Protein AF-A0A4R4BQY9-F1 (afdb_monomer)

Mean predicted aligned error: 16.31 Å

Nearest PDB structures (foldseek):
  6hc2-assembly4_S  TM=7.975E-01  e=1.228E-01  Homo sapiens
  4wnd-assembly1_A  TM=7.936E-01  e=2.248E-01  Homo sapiens
  6hc2-assembly1_C  TM=7.612E-01  e=2.014E-01  Homo sapiens
  5a7d-assembly4_D  TM=7.999E-01  e=2.509E-01  Drosophila melanogaster
  4a1s-assembly1_B  TM=7.823E-01  e=3.126E-01  Drosophila melanogaster

Solvent-accessible surface area (backbone atoms only — not comparable to full-atom values): 10685 Å² total; per-residue (Å²): 141,84,84,86,80,83,83,82,88,86,82,70,78,77,69,64,74,73,66,67,72,65,70,73,70,62,71,74,66,59,72,69,57,58,64,62,56,55,56,52,52,55,51,51,56,49,54,54,51,50,52,53,51,52,52,51,54,53,52,54,57,58,59,66,66,70,71,77,77,75,75,77,81,82,80,79,71,84,87,68,50,71,66,58,34,51,51,55,20,50,58,26,46,76,70,67,35,56,69,63,18,40,50,32,32,49,48,44,47,71,76,36,70,84,41,65,58,56,41,48,51,28,49,50,50,45,21,51,50,29,44,76,71,66,39,50,68,66,14,43,51,42,37,50,58,56,47,55,54,48,74,41,96,64,18,84,80,43,66,62,67,56,48,59,52,36,53,57,52,44,52,53,52,53,59,61,73,76,109

pLDDT: mean 77.49, std 22.21, range [29.56, 98.25]

Radius of gyration: 42.14 Å; Cα contacts (8 Å, |Δi|>4): 95; chains: 1; bounding box: 90×92×76 Å

Secondary structure (DSSP, 8-state):
----------SSSSSSSSTTTGGGTSTTTSTTHHHHHHHHHHHHHHHHHHHHHHHHHHHHHHHHGGGG--PPPPP--TT--HHHHHHHHHHHHHTT-HHHHHHHHHHHHHH-TT-HHHHHHHHHHHHHHHHHTT-HHHHHHHHHHHHHHHSSTTGGGS-HHHHHHHHHHHHHHHHHH--

Foldseek 3Di:
DDDDDDDDDDPPPPPPPPPPPVVPPPPVPPVVVPVVVVVVVVVVVVVVVVVVVVVVVVVVVVVVVPPPPPDDQDDDDPPDDLVRLQVVLVVCVVVVNLVNSLVSLVCLCVVPVPDQQSVLVSLLSNLVSCVVVVVLVVSLVSLVVSLVCLVDPCNVVYDCVSNVVSVVSNVVSVVVVVD

Structure (mmCIF, N/CA/C/O backbone):
data_AF-A0A4R4BQY9-F1
#
_entry.id   AF-A0A4R4BQY9-F1
#
loop_
_atom_site.group_PDB
_atom_site.id
_atom_site.type_symbol
_atom_site.label_atom_id
_atom_site.label_alt_id
_atom_site.label_comp_id
_atom_site.label_asym_id
_atom_site.label_entity_id
_atom_site.label_seq_id
_atom_site.pdbx_PDB_ins_code
_atom_site.Cartn_x
_atom_site.Cartn_y
_atom_site.Cartn_z
_atom_site.occupancy
_atom_site.B_iso_or_equiv
_atom_site.auth_seq_id
_atom_site.auth_comp_id
_atom_site.auth_asym_id
_atom_site.auth_atom_id
_atom_site.pdbx_PDB_model_num
ATOM 1 N N . MET A 1 1 ? -73.601 47.239 39.598 1.00 37.50 1 MET A N 1
ATOM 2 C CA . MET A 1 1 ? -73.402 47.737 40.973 1.00 37.50 1 MET A CA 1
ATOM 3 C C . MET A 1 1 ? -72.311 48.786 40.957 1.00 37.50 1 MET A C 1
ATOM 5 O O . MET A 1 1 ? -71.178 48.486 40.613 1.00 37.50 1 MET A O 1
ATOM 9 N N . ALA A 1 2 ? -72.706 50.013 41.256 1.00 30.78 2 ALA A N 1
ATOM 10 C CA . ALA A 1 2 ? -71.879 51.197 41.417 1.00 30.78 2 ALA A CA 1
ATOM 11 C C . ALA A 1 2 ? -72.008 51.557 42.911 1.00 30.78 2 ALA A C 1
ATOM 13 O O . ALA A 1 2 ? -73.067 51.330 43.488 1.00 30.78 2 ALA A O 1
ATOM 14 N N . VAL A 1 3 ? -70.962 51.905 43.649 1.00 31.27 3 VAL A N 1
ATOM 15 C CA . VAL A 1 3 ? -70.448 53.266 43.849 1.00 31.27 3 VAL A CA 1
ATOM 16 C C . VAL A 1 3 ? -69.874 53.225 45.272 1.00 31.27 3 VAL A C 1
ATOM 18 O O . VAL A 1 3 ? -70.568 52.755 46.168 1.00 31.27 3 VAL A O 1
ATOM 21 N N . CYS A 1 4 ? -68.686 53.779 45.510 1.00 29.56 4 CYS A N 1
ATOM 22 C CA . CYS A 1 4 ? -68.358 54.330 46.826 1.00 29.56 4 CYS A CA 1
ATOM 23 C C . CYS A 1 4 ? -67.900 55.776 46.634 1.00 29.56 4 CYS A C 1
ATOM 25 O O . CYS A 1 4 ? -66.768 56.066 46.255 1.00 29.56 4 CYS A O 1
ATOM 27 N N . ILE A 1 5 ? -68.875 56.655 46.846 1.00 36.25 5 ILE A N 1
ATOM 28 C CA . ILE A 1 5 ? -68.784 58.087 47.121 1.00 36.25 5 ILE A CA 1
ATOM 29 C C . ILE A 1 5 ? -67.842 58.303 48.321 1.00 36.25 5 ILE A C 1
ATOM 31 O O . ILE A 1 5 ? -67.951 57.600 49.325 1.00 36.25 5 ILE A O 1
ATOM 35 N N . GLY A 1 6 ? -66.920 59.272 48.222 1.00 34.31 6 GLY A N 1
ATOM 36 C CA . GLY A 1 6 ? -66.178 59.795 49.384 1.00 34.31 6 GLY A CA 1
ATOM 37 C C . GLY A 1 6 ? -67.132 60.406 50.420 1.00 34.31 6 GLY A C 1
ATOM 38 O O . GLY A 1 6 ? -68.306 60.588 50.109 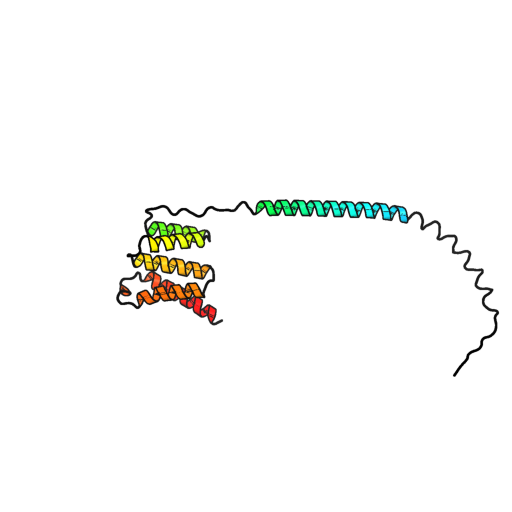1.00 34.31 6 GLY A O 1
ATOM 39 N N . PRO A 1 7 ? -66.687 60.824 51.622 1.00 45.19 7 PRO A N 1
ATOM 40 C CA . PRO A 1 7 ? -66.057 62.149 51.682 1.00 45.19 7 PRO A CA 1
ATOM 41 C C . PRO A 1 7 ? -65.142 62.396 52.917 1.00 45.19 7 PRO A C 1
ATOM 43 O O . PRO A 1 7 ? -65.120 61.625 53.867 1.00 45.19 7 PRO A O 1
ATOM 46 N N . ARG A 1 8 ? -64.498 63.578 52.932 1.00 40.41 8 ARG A N 1
ATOM 47 C CA . ARG A 1 8 ? -63.898 64.286 54.097 1.00 40.41 8 ARG A CA 1
ATOM 48 C C . ARG A 1 8 ? -62.578 63.662 54.590 1.00 40.41 8 ARG A C 1
ATOM 50 O O . ARG A 1 8 ? -62.560 62.664 55.286 1.00 40.41 8 ARG A O 1
ATOM 57 N N . GLY A 1 9 ? -61.402 64.162 54.206 1.00 47.38 9 GLY A N 1
ATOM 58 C CA . GLY A 1 9 ? -60.956 65.538 54.419 1.00 47.38 9 GLY A CA 1
ATOM 59 C C . GLY A 1 9 ? -60.647 65.732 55.902 1.00 47.38 9 GLY A C 1
ATOM 60 O O . GLY A 1 9 ? -61.600 65.887 56.650 1.00 47.38 9 GLY A O 1
ATOM 61 N N . TRP A 1 10 ? -59.352 65.698 56.273 1.00 40.44 10 TRP A N 1
ATOM 62 C CA . TRP A 1 10 ? -58.707 66.340 57.452 1.00 40.44 10 TRP A CA 1
ATOM 63 C C . TRP A 1 10 ? -57.431 65.646 57.985 1.00 40.44 10 TRP A C 1
ATOM 65 O O . TRP A 1 10 ? -56.889 66.089 58.989 1.00 40.44 10 TRP A O 1
ATOM 75 N N . PHE A 1 11 ? -56.868 64.629 57.315 1.00 34.69 11 PHE A N 1
ATOM 76 C CA . PHE A 1 11 ? -55.659 63.943 57.828 1.00 34.69 11 PHE A CA 1
ATOM 77 C C . PHE A 1 11 ? -54.383 64.062 56.973 1.00 34.69 11 PHE A C 1
ATOM 79 O O . PHE A 1 11 ? -53.407 63.365 57.226 1.00 34.69 11 PHE A O 1
ATOM 86 N N . CYS A 1 12 ? -54.336 64.965 55.984 1.00 38.94 12 CYS A N 1
ATOM 87 C CA . CYS A 1 12 ? -53.129 65.149 55.155 1.00 38.94 12 CYS A CA 1
ATOM 88 C C . CYS A 1 12 ? -52.245 66.343 55.540 1.00 38.94 12 CYS A C 1
ATOM 90 O O . CYS A 1 12 ? -51.116 66.423 55.060 1.00 38.94 12 CYS A O 1
ATOM 92 N N . TYR A 1 13 ? -52.694 67.263 56.401 1.00 40.88 13 TYR A N 1
ATOM 93 C CA . TYR A 1 13 ? -51.942 68.508 56.618 1.00 40.88 13 TYR A CA 1
ATOM 94 C C . TYR A 1 13 ? -50.810 68.401 57.654 1.00 40.88 13 TYR A C 1
ATOM 96 O O . TYR A 1 13 ? -49.914 69.240 57.672 1.00 40.88 13 TYR A O 1
ATOM 104 N N . TRP A 1 14 ? -50.781 67.346 58.475 1.00 37.56 14 TRP A N 1
ATOM 105 C CA . TRP A 1 14 ? -49.751 67.193 59.513 1.00 37.56 14 TRP A CA 1
ATOM 106 C C . TRP A 1 14 ? -48.515 66.388 59.061 1.00 37.56 14 TRP A C 1
ATOM 108 O O . TRP A 1 14 ? -47.431 66.559 59.610 1.00 37.56 14 TRP A O 1
ATOM 118 N N . PHE A 1 15 ? -48.613 65.579 57.998 1.00 36.72 15 PHE A N 1
ATOM 119 C CA . PHE A 1 15 ? -47.501 64.720 57.550 1.00 36.72 15 PHE A CA 1
ATOM 120 C C . PHE A 1 15 ? -46.527 65.401 56.563 1.00 36.72 15 PHE A C 1
ATOM 122 O O . PHE A 1 15 ? -45.426 64.911 56.318 1.00 36.72 15 PHE A O 1
ATOM 129 N N . ILE A 1 16 ? -46.895 66.558 56.000 1.00 4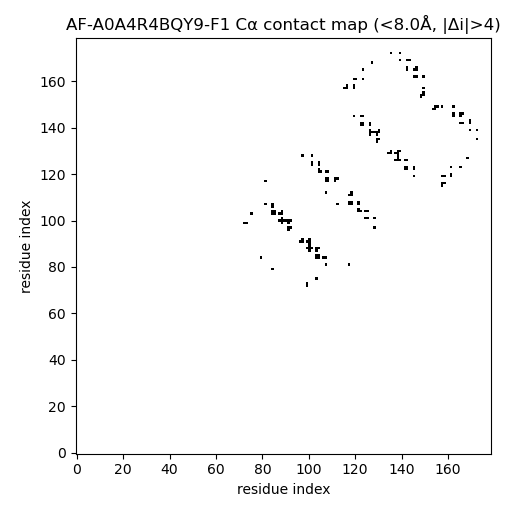9.38 16 ILE A N 1
ATOM 130 C CA . ILE A 1 16 ? -46.111 67.236 54.949 1.00 49.38 16 ILE A CA 1
ATOM 131 C C . ILE A 1 16 ? -44.919 68.024 55.522 1.00 49.38 16 ILE A C 1
ATOM 133 O O . ILE A 1 16 ? -43.922 68.225 54.825 1.00 49.38 16 ILE A O 1
ATOM 137 N N . ASN A 1 17 ? -44.959 68.421 56.799 1.00 44.19 17 ASN A N 1
ATOM 138 C CA . ASN A 1 17 ? -43.945 69.323 57.356 1.00 44.19 17 ASN A CA 1
ATOM 139 C C . ASN A 1 17 ? -42.693 68.636 57.932 1.00 44.19 17 ASN A C 1
ATOM 141 O O . ASN A 1 17 ? -41.691 69.317 58.135 1.00 44.19 17 ASN A O 1
ATOM 145 N N . ASN A 1 18 ? -42.686 67.309 58.123 1.00 46.75 18 ASN A N 1
ATOM 146 C CA . ASN A 1 18 ? -41.511 66.597 58.658 1.00 46.75 18 ASN A CA 1
ATOM 147 C C . ASN A 1 18 ? -40.587 65.972 57.591 1.00 46.75 18 ASN A C 1
ATOM 149 O O . ASN A 1 18 ? -39.431 65.695 57.882 1.00 46.75 18 ASN A O 1
ATOM 153 N N . LYS A 1 19 ? -41.013 65.836 56.324 1.00 44.81 19 LYS A N 1
ATOM 154 C CA . LYS A 1 19 ? -40.158 65.284 55.242 1.00 44.81 19 LYS A CA 1
ATOM 155 C C . LYS A 1 19 ? -39.240 66.295 54.542 1.00 44.81 19 LYS A C 1
ATOM 157 O O . LYS A 1 19 ? -38.454 65.920 53.672 1.00 44.81 19 LYS A O 1
ATOM 162 N N . LYS A 1 20 ? -39.332 67.594 54.850 1.00 45.69 20 LYS A N 1
ATOM 163 C CA . LYS A 1 20 ? -38.586 68.632 54.107 1.00 45.69 20 LYS A CA 1
ATOM 164 C C . LYS A 1 20 ? -37.164 68.875 54.630 1.00 45.69 20 LYS A C 1
ATOM 166 O O . LYS A 1 20 ? -36.375 69.493 53.920 1.00 45.69 20 LYS A O 1
ATOM 171 N N . LYS A 1 21 ? -36.831 68.384 55.829 1.00 42.12 21 LYS A N 1
ATOM 172 C CA . LYS A 1 21 ? -35.518 68.595 56.463 1.00 42.12 21 LYS A CA 1
ATOM 173 C C . LYS A 1 21 ? -34.467 67.547 56.064 1.00 42.12 21 LYS A C 1
ATOM 175 O O . LYS A 1 21 ? -33.283 67.847 56.111 1.00 42.12 21 LYS A O 1
ATOM 180 N N . GLU A 1 22 ? -34.889 66.381 55.578 1.00 45.69 22 GLU A N 1
ATOM 181 C CA . GLU A 1 22 ? -33.993 65.267 55.218 1.00 45.69 22 GLU A CA 1
ATOM 182 C C . GLU A 1 22 ? -33.387 65.401 53.803 1.00 45.69 22 GLU A C 1
ATOM 184 O O . GLU A 1 22 ? -32.248 65.020 53.569 1.00 45.69 22 GLU A O 1
ATOM 189 N N . ARG A 1 23 ? -34.070 66.085 52.870 1.00 50.72 23 ARG A N 1
ATOM 190 C CA . ARG A 1 23 ? -33.596 66.265 51.477 1.00 50.72 23 ARG A CA 1
ATOM 191 C C . ARG A 1 23 ? -32.415 67.228 51.281 1.00 50.72 23 ARG A C 1
ATOM 193 O O . ARG A 1 23 ? -31.957 67.382 50.154 1.00 50.72 23 ARG A O 1
ATOM 200 N N . ARG A 1 24 ? -31.937 67.926 52.319 1.00 47.59 24 ARG A N 1
ATOM 201 C CA . ARG A 1 24 ? -30.826 68.893 52.173 1.00 47.59 24 ARG A CA 1
ATOM 202 C C . ARG A 1 24 ? -29.442 68.273 52.424 1.00 47.59 24 ARG A C 1
ATOM 204 O O . ARG A 1 24 ? -28.459 68.889 52.040 1.00 47.59 24 ARG A O 1
ATOM 211 N N . ALA A 1 25 ? -29.357 67.073 53.002 1.00 47.12 25 ALA A N 1
ATOM 212 C CA . ALA A 1 25 ? -28.073 66.420 53.290 1.00 47.12 25 ALA A CA 1
ATOM 213 C C . ALA A 1 25 ? -27.594 65.448 52.190 1.00 47.12 25 ALA A C 1
ATOM 215 O O . ALA A 1 25 ? -26.401 65.186 52.095 1.00 47.12 25 ALA A O 1
ATOM 216 N N . GLU A 1 26 ? -28.481 64.942 51.324 1.00 47.47 26 GLU A N 1
ATOM 217 C CA . GLU A 1 26 ? -28.101 63.955 50.293 1.00 47.47 26 GLU A CA 1
ATOM 218 C C . GLU A 1 26 ? -27.471 64.574 49.031 1.00 47.47 26 GLU A C 1
ATOM 220 O O . GLU A 1 26 ? -26.749 63.902 48.299 1.00 47.47 26 GLU A O 1
ATOM 225 N N . HIS A 1 27 ? -27.699 65.862 48.756 1.00 46.38 27 HIS A N 1
ATOM 226 C CA . HIS A 1 27 ? -27.320 66.457 47.466 1.00 46.38 27 HIS A CA 1
ATOM 227 C C . HIS A 1 27 ? -25.829 66.824 47.337 1.00 46.38 27 HIS A C 1
ATOM 229 O O . HIS A 1 27 ? -25.363 67.070 46.227 1.00 46.38 27 HIS A O 1
ATOM 235 N N . SER A 1 28 ? -25.066 66.844 48.434 1.00 48.12 28 SER A N 1
ATOM 236 C CA . SER A 1 28 ? -23.624 67.139 48.410 1.00 48.12 28 SER A CA 1
ATOM 237 C C . SER A 1 28 ? -22.736 65.906 48.214 1.00 48.12 28 SER A C 1
ATOM 239 O O . SER A 1 28 ? -21.577 66.072 47.860 1.00 48.12 28 SER A O 1
ATOM 241 N N . LEU A 1 29 ? -23.253 64.680 48.378 1.00 49.06 29 LEU A N 1
ATOM 242 C CA . LEU A 1 29 ? -22.454 63.447 48.237 1.00 49.06 29 LEU A CA 1
ATOM 243 C C . LEU A 1 29 ? -22.549 62.782 46.853 1.00 49.06 29 LEU A C 1
ATOM 245 O O . LEU A 1 29 ? -21.750 61.905 46.538 1.00 49.06 29 LEU A O 1
ATOM 249 N N . VAL A 1 30 ? -23.488 63.191 45.994 1.00 50.28 30 VAL A N 1
ATOM 250 C CA . VAL A 1 30 ? -23.651 62.583 44.656 1.00 50.28 30 VAL A CA 1
ATOM 251 C C . VAL A 1 30 ? -22.687 63.182 43.622 1.00 50.28 30 VAL A C 1
ATOM 253 O O . VAL A 1 30 ? -22.295 62.502 42.675 1.00 50.28 30 VAL A O 1
ATOM 256 N N . PHE A 1 31 ? -22.246 64.432 43.801 1.00 44.66 31 PHE A N 1
ATOM 257 C CA . PHE A 1 31 ? -21.455 65.128 42.778 1.00 44.66 31 PHE A CA 1
ATOM 258 C C . PHE A 1 31 ? -19.980 64.687 42.694 1.00 44.66 31 PHE A C 1
ATOM 260 O O . PHE A 1 31 ? -19.389 64.794 41.623 1.00 44.66 31 PHE A O 1
ATOM 267 N N . GLU A 1 32 ? -19.396 64.115 43.753 1.00 44.38 32 GLU A N 1
ATOM 268 C CA . GLU A 1 32 ? -18.006 63.612 43.721 1.00 44.38 32 GLU A CA 1
ATOM 269 C C . GLU A 1 32 ? -17.879 62.174 43.175 1.00 44.38 32 GLU A C 1
ATOM 271 O O . GLU A 1 32 ? -16.817 61.784 42.688 1.00 44.38 32 GLU A O 1
ATOM 276 N N . GLY A 1 33 ? -18.958 61.382 43.160 1.00 43.53 33 GLY A N 1
ATOM 277 C CA . GLY A 1 33 ? -18.920 59.990 42.685 1.00 43.53 33 GLY A CA 1
ATOM 278 C C . GLY A 1 33 ? -18.882 59.826 41.158 1.00 43.53 33 GLY A C 1
ATOM 279 O O . GLY A 1 33 ? -18.373 58.826 40.647 1.00 43.53 33 GLY A O 1
ATOM 280 N N . HIS A 1 34 ? -19.390 60.800 40.398 1.00 44.97 34 HIS A N 1
ATOM 281 C CA . HIS A 1 34 ? -19.505 60.683 38.938 1.00 44.97 34 HIS A CA 1
ATOM 282 C C . HIS A 1 34 ? -18.167 60.868 38.196 1.00 44.97 34 HIS A C 1
ATOM 284 O O . HIS A 1 34 ? -17.959 60.233 37.159 1.00 44.97 34 HIS A O 1
ATOM 290 N N . ALA A 1 35 ? -17.232 61.659 38.735 1.00 44.22 35 ALA A N 1
ATOM 291 C CA . ALA A 1 35 ? -15.934 61.904 38.096 1.00 44.22 35 ALA A CA 1
ATOM 292 C C . ALA A 1 35 ? -14.995 60.677 38.141 1.00 44.22 35 ALA A C 1
ATOM 294 O O . ALA A 1 35 ? -14.252 60.432 37.189 1.00 44.22 35 ALA A O 1
ATOM 295 N N . LEU A 1 36 ? -15.065 59.852 39.194 1.00 44.03 36 LEU A N 1
ATOM 296 C CA . LEU A 1 36 ? -14.237 58.642 39.333 1.00 44.03 36 LEU A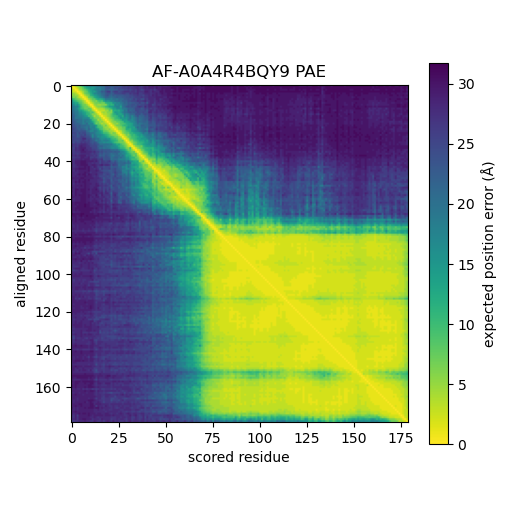 CA 1
ATOM 297 C C . LEU A 1 36 ? -14.728 57.458 38.478 1.00 44.03 36 LEU A C 1
ATOM 299 O O . LEU A 1 36 ? -13.939 56.600 38.085 1.00 44.03 36 LEU A O 1
ATOM 303 N N . VAL A 1 37 ? -16.016 57.411 38.124 1.00 48.69 37 VAL A N 1
ATOM 304 C CA . VAL A 1 37 ? -16.575 56.334 37.284 1.00 48.69 37 VAL A CA 1
ATOM 305 C C . VAL A 1 37 ? -16.285 56.554 35.790 1.00 48.69 37 VAL A C 1
ATOM 307 O O . VAL A 1 37 ? -16.177 55.585 35.032 1.00 48.69 37 VAL A O 1
ATOM 310 N N . GLN A 1 38 ? -16.125 57.805 35.340 1.00 45.84 38 GLN A N 1
ATOM 311 C CA . GLN A 1 38 ? -15.810 58.122 33.939 1.00 45.84 38 GLN A CA 1
ATOM 312 C C . GLN A 1 38 ? -14.336 57.869 33.574 1.00 45.84 38 GLN A C 1
ATOM 314 O O . GLN A 1 38 ? -14.063 57.389 32.472 1.00 45.84 38 GLN A O 1
ATOM 319 N N . SER A 1 39 ? -13.394 58.093 34.495 1.00 51.78 39 SER A N 1
ATOM 320 C CA . SER A 1 39 ? -11.964 57.817 34.281 1.00 51.78 39 SER A CA 1
ATOM 321 C C . SER A 1 39 ? -11.646 56.312 34.231 1.00 51.78 39 SER A C 1
ATOM 323 O O . SER A 1 39 ? -10.863 55.873 33.385 1.00 51.78 39 SER A O 1
ATOM 325 N N . GLY A 1 40 ? -12.316 55.488 35.046 1.00 51.69 40 GLY A N 1
ATOM 326 C CA . GLY A 1 40 ? -12.143 54.027 35.035 1.00 51.69 40 GLY A CA 1
ATOM 327 C C . GLY A 1 40 ? -12.676 53.337 33.770 1.00 51.69 40 GLY A C 1
ATOM 328 O O . GLY A 1 40 ? -12.045 52.417 33.246 1.00 51.69 40 GLY A O 1
ATOM 329 N N . LYS A 1 41 ? -13.808 53.806 33.222 1.00 51.59 41 LYS A N 1
ATOM 330 C CA . LYS A 1 41 ? -14.417 53.231 32.006 1.00 51.59 41 LYS A CA 1
ATOM 331 C C . LYS A 1 41 ? -13.591 53.502 30.745 1.00 51.59 41 LYS A C 1
ATOM 333 O O . LYS A 1 41 ? -13.461 52.602 29.917 1.00 51.59 41 LYS A O 1
ATOM 338 N N . LEU A 1 42 ? -12.987 54.689 30.612 1.00 52.38 42 LEU A N 1
ATOM 339 C CA . LEU A 1 42 ? -12.080 54.986 29.494 1.00 52.38 42 LEU A CA 1
ATOM 340 C C . LEU A 1 42 ? -10.810 54.121 29.545 1.00 52.38 42 LEU A C 1
ATOM 342 O O . LEU A 1 42 ? -10.377 53.616 28.509 1.00 52.38 42 LEU A O 1
ATOM 346 N N . CYS A 1 43 ? -10.259 53.893 30.742 1.00 51.22 43 CYS A N 1
ATOM 347 C CA . CYS A 1 43 ? -9.085 53.039 30.933 1.00 51.22 43 CYS A CA 1
ATOM 348 C C . CYS A 1 43 ? -9.392 51.570 30.580 1.00 51.22 43 CYS A C 1
ATOM 350 O O . CYS A 1 43 ? -8.662 50.942 29.814 1.00 51.22 43 CYS A O 1
ATOM 352 N N . TYR A 1 44 ? -10.537 51.047 31.032 1.00 58.78 44 TYR A N 1
ATOM 353 C CA . TYR A 1 44 ? -10.968 49.676 30.740 1.00 58.78 44 TYR A CA 1
ATOM 354 C C . TYR A 1 44 ? -11.200 49.424 29.239 1.00 58.78 44 TYR A C 1
ATOM 356 O O . TYR A 1 44 ? -10.736 48.423 28.691 1.00 58.78 44 TYR A O 1
ATOM 364 N N . ILE A 1 45 ? -11.851 50.359 28.537 1.00 58.53 45 ILE A N 1
ATOM 365 C CA . ILE A 1 45 ? -12.099 50.244 27.090 1.00 58.53 45 ILE A CA 1
ATOM 366 C C . ILE A 1 45 ? -10.780 50.291 26.302 1.00 58.53 45 ILE A C 1
ATOM 368 O O . ILE A 1 45 ? -10.615 49.533 25.340 1.00 58.53 45 ILE A O 1
ATOM 372 N N . HIS A 1 46 ? -9.811 51.114 26.717 1.00 57.38 46 HIS A N 1
ATOM 373 C CA . HIS A 1 46 ? -8.513 51.200 26.045 1.00 57.38 46 HIS A CA 1
ATOM 374 C C . HIS A 1 46 ? -7.672 49.929 26.251 1.00 57.38 46 HIS A C 1
ATOM 376 O O . HIS A 1 46 ? -7.125 49.396 25.284 1.00 57.38 46 HIS A O 1
ATOM 382 N N . VAL A 1 47 ? -7.646 49.378 27.472 1.00 60.50 47 VAL A N 1
ATOM 383 C CA . VAL A 1 47 ? -6.939 48.124 27.797 1.00 60.50 47 VAL A CA 1
ATOM 384 C C . VAL A 1 47 ? -7.544 46.931 27.048 1.00 60.50 47 VAL A C 1
ATOM 386 O O . VAL A 1 47 ? -6.816 46.143 26.442 1.00 60.50 47 VAL A O 1
ATOM 389 N N . MET A 1 48 ? -8.876 46.826 26.980 1.00 59.25 48 MET A N 1
ATOM 390 C CA . MET A 1 48 ? -9.538 45.767 26.207 1.00 59.25 48 MET A CA 1
ATOM 391 C C . MET A 1 48 ? -9.320 45.901 24.693 1.00 59.25 48 MET A C 1
ATOM 393 O O . MET A 1 48 ? -9.203 44.893 23.993 1.00 59.25 48 MET A O 1
ATOM 397 N N . THR A 1 49 ? -9.257 47.127 24.168 1.00 60.50 49 THR A N 1
ATOM 398 C CA . THR A 1 49 ? -9.009 47.374 22.737 1.00 60.50 49 THR A CA 1
ATOM 399 C C . THR A 1 49 ? -7.559 47.059 22.365 1.00 60.50 49 THR A C 1
ATOM 401 O O . THR A 1 49 ? -7.317 46.453 21.322 1.00 60.50 49 THR A O 1
ATOM 404 N N . MET A 1 50 ? -6.604 47.378 23.244 1.00 61.00 50 MET A N 1
ATOM 405 C CA . MET A 1 50 ? -5.202 46.968 23.126 1.00 61.00 50 MET A CA 1
ATOM 406 C C . MET A 1 50 ? -5.078 45.439 23.113 1.00 61.00 50 MET A C 1
ATOM 408 O O . MET A 1 50 ? -4.516 44.879 22.175 1.00 61.00 50 MET A O 1
ATOM 412 N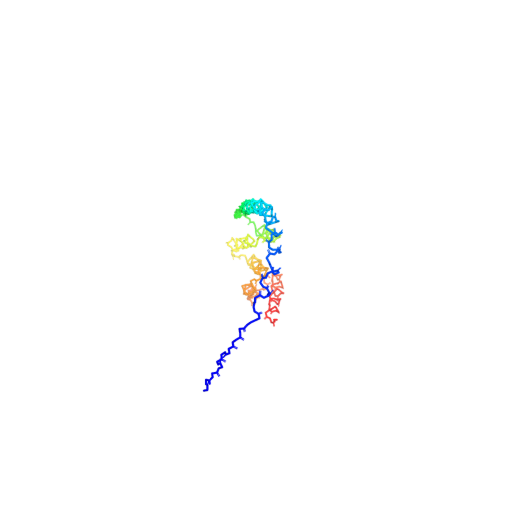 N . MET A 1 51 ? -5.708 44.740 24.062 1.00 62.72 51 MET A N 1
ATOM 413 C CA . MET A 1 51 ? -5.656 43.274 24.156 1.00 62.72 51 MET A CA 1
ATOM 414 C C . MET A 1 51 ? -6.276 42.568 22.936 1.00 62.72 51 MET A C 1
ATOM 416 O O . MET A 1 51 ? -5.727 41.585 22.438 1.00 62.72 51 MET A O 1
ATOM 420 N N . LYS A 1 52 ? -7.370 43.106 22.373 1.00 62.75 52 LYS A N 1
ATOM 421 C CA . LYS A 1 52 ? -7.966 42.604 21.119 1.00 62.75 52 LYS A CA 1
ATOM 422 C C . LYS A 1 52 ? -7.060 42.818 19.901 1.00 62.75 52 LYS A C 1
ATOM 424 O O . LYS A 1 52 ? -7.060 41.982 19.000 1.00 62.75 52 LYS A O 1
ATOM 429 N N . ARG A 1 53 ? -6.295 43.916 19.851 1.00 64.94 53 ARG A N 1
ATOM 430 C CA . ARG A 1 53 ? -5.311 44.174 18.781 1.00 64.94 53 ARG A CA 1
ATOM 431 C C . ARG A 1 53 ? -4.114 43.232 18.893 1.00 64.94 53 ARG A C 1
ATOM 433 O O . ARG A 1 53 ? -3.712 42.678 17.877 1.00 64.94 53 ARG A O 1
ATOM 440 N N . PHE A 1 54 ? -3.632 42.966 20.108 1.00 68.50 54 PHE A N 1
ATOM 441 C CA . PHE A 1 54 ? -2.588 41.966 20.352 1.00 68.50 54 PHE A CA 1
ATOM 442 C C . PHE A 1 54 ? -3.032 40.554 19.963 1.00 68.50 54 PHE A C 1
ATOM 444 O O . PHE A 1 54 ? -2.302 39.870 19.255 1.00 68.50 54 PHE A O 1
ATOM 451 N N . TYR A 1 55 ? -4.246 40.142 20.339 1.00 77.69 55 TYR A N 1
ATOM 452 C CA . TYR A 1 55 ? -4.798 38.843 19.945 1.00 77.69 55 TYR A CA 1
ATOM 453 C C . TYR A 1 55 ? -4.927 38.705 18.421 1.00 77.69 55 TYR A C 1
ATOM 455 O O . TYR A 1 55 ? -4.567 37.668 17.874 1.00 77.69 55 TYR A O 1
ATOM 463 N N . LYS A 1 56 ? -5.362 39.757 17.710 1.00 74.19 56 LYS A N 1
ATOM 464 C CA . LYS A 1 56 ? -5.404 39.754 16.237 1.00 74.19 56 LYS A CA 1
ATOM 465 C C . LYS A 1 56 ? -4.011 39.611 15.619 1.00 74.19 56 LYS A C 1
ATOM 467 O O . LYS A 1 56 ? -3.845 38.796 14.720 1.00 74.19 56 LYS A O 1
ATOM 472 N N . SER A 1 57 ? -3.013 40.345 16.113 1.00 74.12 57 SER A N 1
ATOM 473 C CA . SER A 1 57 ? -1.631 40.224 15.626 1.00 74.12 57 SER A CA 1
ATOM 474 C C . SER A 1 57 ? -1.020 38.852 15.933 1.00 74.12 57 SER A C 1
ATOM 476 O O . SER A 1 57 ? -0.335 38.290 15.082 1.00 74.12 57 SER A O 1
ATOM 478 N N . LEU A 1 58 ? -1.315 38.279 17.105 1.00 76.81 58 LEU A N 1
ATOM 479 C CA . LEU A 1 58 ? -0.882 36.934 17.494 1.00 76.81 58 LEU A CA 1
ATOM 480 C C . LEU A 1 58 ? -1.501 35.856 16.587 1.00 76.81 58 LEU A C 1
ATOM 482 O O . LEU A 1 58 ? -0.804 34.943 16.159 1.00 76.81 58 LEU A O 1
ATOM 486 N N . TRP A 1 59 ? -2.784 35.989 16.234 1.00 77.94 59 TRP A N 1
ATOM 487 C CA . TRP A 1 59 ? -3.465 35.084 15.300 1.00 77.94 59 TRP A CA 1
ATOM 488 C C . TRP A 1 59 ? -2.939 35.177 13.868 1.00 77.94 59 TRP A C 1
ATOM 490 O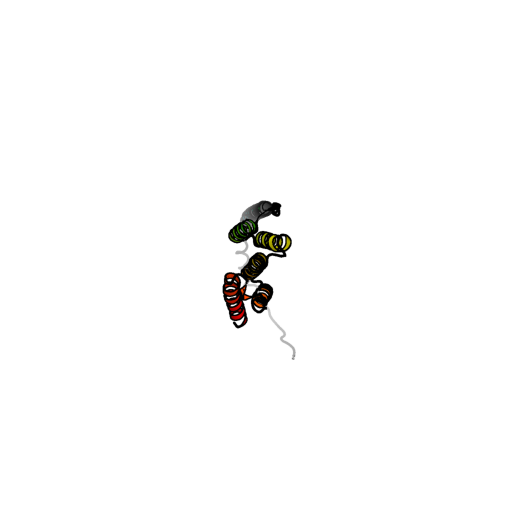 O . TRP A 1 59 ? -2.807 34.155 13.199 1.00 77.94 59 TRP A O 1
ATOM 500 N N . VAL A 1 60 ? -2.607 36.383 13.401 1.00 78.38 60 VAL A N 1
ATOM 501 C CA . VAL A 1 60 ? -1.999 36.579 12.076 1.00 78.38 60 VAL A CA 1
ATOM 502 C C . VAL A 1 60 ? -0.600 35.956 12.028 1.00 78.38 60 VAL A C 1
ATOM 504 O O . VAL A 1 60 ? -0.296 35.228 11.087 1.00 78.38 60 VAL A O 1
ATOM 507 N N . ALA A 1 61 ? 0.222 36.164 13.062 1.00 73.88 61 ALA A N 1
ATOM 508 C CA . ALA A 1 61 ? 1.549 35.554 13.158 1.00 73.88 61 ALA A CA 1
ATOM 509 C C . ALA A 1 61 ? 1.488 34.016 13.238 1.00 73.88 61 ALA A C 1
ATOM 511 O O . ALA A 1 61 ? 2.285 33.338 12.595 1.00 73.88 61 ALA A O 1
ATOM 512 N N . LEU A 1 62 ? 0.508 33.462 13.962 1.00 74.25 62 LEU A N 1
ATOM 513 C CA . LEU A 1 62 ? 0.279 32.017 14.042 1.00 74.25 62 LEU A CA 1
ATOM 514 C C . LEU A 1 62 ? -0.120 31.415 12.682 1.00 74.25 62 LEU A C 1
ATOM 516 O O . LEU A 1 62 ? 0.378 30.354 12.315 1.00 74.25 62 LEU A O 1
ATOM 520 N N . MET A 1 63 ? -0.966 32.103 11.908 1.00 67.06 63 MET A N 1
ATOM 521 C CA . MET A 1 63 ? -1.381 31.657 10.569 1.00 67.06 63 MET A CA 1
ATOM 522 C C . MET A 1 63 ? -0.235 31.667 9.543 1.00 67.06 63 MET A C 1
ATOM 524 O O . MET A 1 63 ? -0.181 30.797 8.677 1.00 67.06 63 MET A O 1
ATOM 528 N N . LEU A 1 64 ? 0.710 32.606 9.652 1.00 64.75 64 LEU A N 1
ATOM 529 C CA . LEU A 1 64 ? 1.886 32.679 8.772 1.00 64.75 64 LEU A CA 1
ATOM 530 C C . LEU A 1 64 ? 2.881 31.521 8.985 1.00 64.75 64 LEU A C 1
ATOM 532 O O . LEU A 1 64 ? 3.634 31.197 8.070 1.00 64.75 64 LEU A O 1
ATOM 536 N N . GLY A 1 65 ? 2.863 30.858 10.147 1.00 65.69 65 GLY A N 1
ATOM 537 C CA . GLY A 1 65 ? 3.754 29.730 10.449 1.00 65.69 65 GLY A CA 1
ATOM 538 C C . GLY A 1 65 ? 3.381 28.403 9.774 1.00 65.69 65 GLY A C 1
ATOM 539 O O . GLY A 1 65 ? 4.211 27.499 9.710 1.00 65.69 65 GLY A O 1
ATOM 540 N N . VAL A 1 66 ? 2.158 28.263 9.250 1.00 66.25 66 VAL A N 1
ATOM 541 C CA . VAL A 1 66 ? 1.625 26.966 8.779 1.00 66.25 66 VAL A CA 1
ATOM 542 C C . VAL A 1 66 ? 1.924 26.687 7.295 1.00 66.25 66 VAL A C 1
ATOM 544 O O . VAL A 1 66 ? 1.746 25.567 6.827 1.00 66.25 66 VAL A O 1
ATOM 547 N N . LEU A 1 67 ? 2.424 27.674 6.541 1.00 63.44 67 LEU A N 1
ATOM 548 C CA . LEU A 1 67 ? 2.670 27.553 5.093 1.00 63.44 67 LEU A CA 1
ATOM 549 C C . LEU A 1 67 ? 4.052 26.976 4.725 1.00 63.44 67 LEU A C 1
ATOM 551 O O . LEU A 1 67 ? 4.323 26.756 3.549 1.00 63.44 67 LEU A O 1
ATOM 555 N N . SER A 1 68 ? 4.928 26.711 5.701 1.00 61.56 68 SER A N 1
ATOM 556 C CA . SER A 1 68 ? 6.319 26.297 5.437 1.00 61.56 68 SER A CA 1
ATOM 557 C C . SER A 1 68 ? 6.480 24.819 5.036 1.00 61.56 68 SER A C 1
ATOM 559 O O . SER A 1 68 ? 7.537 24.409 4.569 1.00 61.56 68 SER A O 1
ATOM 561 N N . CYS A 1 69 ? 5.442 23.990 5.187 1.00 64.50 69 CYS A N 1
ATOM 562 C CA . CYS A 1 69 ? 5.545 22.538 4.989 1.00 64.50 69 CYS A CA 1
ATOM 563 C C . CYS A 1 69 ? 5.062 22.059 3.607 1.00 64.50 69 CYS A C 1
ATOM 565 O O . CYS A 1 69 ? 4.437 21.006 3.489 1.00 64.50 69 CYS A O 1
ATOM 567 N N . ALA A 1 70 ? 5.330 22.817 2.543 1.00 62.91 70 ALA A N 1
ATOM 568 C CA . ALA A 1 70 ? 5.112 22.328 1.183 1.00 62.91 70 ALA A CA 1
ATOM 569 C C . ALA A 1 70 ? 6.317 21.470 0.748 1.00 62.91 70 ALA A C 1
ATOM 571 O O . ALA A 1 70 ? 7.251 21.964 0.121 1.00 62.91 70 ALA A O 1
ATOM 572 N N . SER A 1 71 ? 6.322 20.187 1.126 1.00 65.50 71 SER A N 1
ATOM 573 C CA . SER A 1 71 ? 7.311 19.218 0.632 1.00 65.50 71 SER A CA 1
ATOM 574 C C . SER A 1 71 ? 7.034 18.905 -0.843 1.00 65.50 71 SER A C 1
ATOM 576 O O . SER A 1 71 ? 5.894 18.629 -1.223 1.00 65.50 71 SER A O 1
ATOM 578 N N . THR A 1 72 ? 8.060 18.996 -1.689 1.00 68.12 72 THR A N 1
ATOM 579 C CA . THR A 1 72 ? 7.963 18.677 -3.117 1.00 68.12 72 THR A CA 1
ATOM 580 C C . THR A 1 72 ? 7.748 17.173 -3.326 1.00 68.12 72 THR A C 1
ATOM 582 O O . THR A 1 72 ? 8.300 16.365 -2.576 1.00 68.12 72 THR A O 1
ATOM 585 N N . PRO A 1 73 ? 6.956 16.759 -4.336 1.00 67.50 73 PRO A N 1
ATOM 586 C CA . PRO A 1 73 ? 6.732 15.344 -4.600 1.00 67.50 73 PRO A CA 1
ATOM 587 C C . PRO A 1 73 ? 8.059 14.665 -4.971 1.00 67.50 73 PRO A C 1
ATOM 589 O O . PRO A 1 73 ? 8.815 15.213 -5.779 1.00 67.50 73 PRO A O 1
ATOM 592 N N . PRO A 1 74 ? 8.355 13.472 -4.427 1.00 71.06 74 PRO A N 1
ATOM 593 C CA . PRO A 1 74 ? 9.612 12.802 -4.712 1.00 71.06 74 PRO A CA 1
ATOM 594 C C . PRO A 1 74 ? 9.660 12.380 -6.181 1.00 71.06 74 PRO A C 1
ATOM 596 O O . PRO A 1 74 ? 8.728 11.759 -6.709 1.00 71.06 74 PRO A O 1
ATOM 599 N N . VAL A 1 75 ? 10.755 12.734 -6.847 1.00 80.06 75 VAL A N 1
ATOM 600 C CA . VAL A 1 75 ? 11.079 12.245 -8.187 1.00 80.06 75 VAL A CA 1
ATOM 601 C C . VAL A 1 75 ? 11.677 10.851 -8.018 1.00 80.06 75 VAL A C 1
ATOM 603 O O . VAL A 1 75 ? 12.688 10.688 -7.338 1.00 80.06 75 VAL A O 1
ATOM 606 N N . ILE A 1 76 ? 11.017 9.834 -8.576 1.00 84.94 76 ILE A N 1
ATOM 607 C CA . ILE A 1 76 ? 11.480 8.445 -8.490 1.00 84.94 76 ILE A CA 1
ATOM 608 C C . ILE A 1 76 ? 12.575 8.256 -9.534 1.00 84.94 76 ILE A C 1
ATOM 610 O O . ILE A 1 76 ? 12.293 8.296 -10.730 1.00 84.94 76 ILE A O 1
ATOM 614 N N . GLU A 1 77 ? 13.800 8.025 -9.073 1.00 86.81 77 GLU A N 1
ATOM 615 C CA . GLU A 1 77 ? 14.963 7.771 -9.923 1.00 86.81 77 GLU A CA 1
ATOM 616 C C . GLU A 1 77 ? 14.693 6.635 -10.930 1.00 86.81 77 GLU A C 1
ATOM 618 O O . GLU A 1 77 ? 14.046 5.619 -10.625 1.00 86.81 77 GLU A O 1
ATOM 623 N N . GLU A 1 78 ? 15.127 6.835 -12.171 1.00 82.44 78 GLU A N 1
ATOM 624 C CA . GLU A 1 78 ? 15.010 5.846 -13.241 1.00 82.44 78 GLU A CA 1
ATOM 625 C C . GLU A 1 78 ? 16.080 4.758 -13.058 1.00 82.44 78 GLU A C 1
ATOM 627 O O . GLU A 1 78 ? 17.206 5.045 -12.673 1.00 82.44 78 GLU A O 1
ATOM 632 N N . GLY A 1 79 ? 15.727 3.491 -13.296 1.00 85.81 79 GLY A N 1
ATOM 633 C CA . GLY A 1 79 ? 16.674 2.368 -13.197 1.00 85.81 79 GLY A CA 1
ATOM 634 C C . GLY A 1 79 ? 16.785 1.681 -11.830 1.00 85.81 79 GLY A C 1
ATOM 635 O O . GLY A 1 79 ? 17.534 0.717 -11.708 1.00 85.81 79 GLY A O 1
ATOM 636 N N . LEU A 1 80 ? 16.016 2.109 -10.823 1.00 90.50 80 LEU A N 1
ATOM 637 C CA . LEU A 1 80 ? 15.966 1.430 -9.522 1.00 90.50 80 LEU A CA 1
ATOM 638 C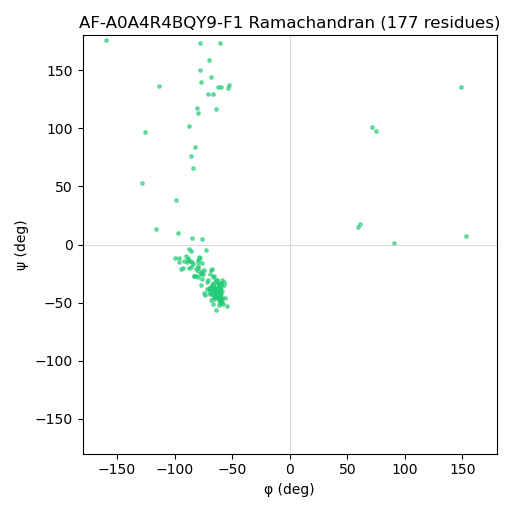 C . LEU A 1 80 ? 15.511 -0.029 -9.635 1.00 90.50 80 LEU A C 1
ATOM 640 O O . LEU A 1 80 ? 14.514 -0.333 -10.299 1.00 90.50 80 LEU A O 1
ATOM 644 N N . SER A 1 81 ? 16.206 -0.914 -8.922 1.00 95.44 81 SER A N 1
ATOM 645 C CA . SER A 1 81 ? 15.832 -2.322 -8.797 1.00 95.44 81 SER A CA 1
ATOM 646 C C . SER A 1 81 ? 14.556 -2.503 -7.955 1.00 95.44 81 SER A C 1
ATOM 648 O O . SER A 1 81 ? 14.220 -1.643 -7.133 1.00 95.44 81 SER A O 1
ATOM 650 N N . PRO A 1 82 ? 13.841 -3.639 -8.084 1.00 94.50 82 PRO A N 1
ATOM 651 C CA . PRO A 1 82 ? 12.660 -3.920 -7.260 1.00 94.50 82 PRO A CA 1
ATOM 652 C C . PRO A 1 82 ? 12.942 -3.889 -5.750 1.00 94.50 82 PRO A C 1
ATOM 654 O O . PRO A 1 82 ? 12.105 -3.439 -4.968 1.00 94.50 82 PRO A O 1
ATOM 657 N N . MET A 1 83 ? 14.138 -4.327 -5.344 1.00 94.88 83 MET A N 1
ATOM 658 C CA . MET A 1 83 ? 14.568 -4.308 -3.945 1.00 94.88 83 MET A CA 1
ATOM 659 C C . MET A 1 83 ? 14.717 -2.872 -3.430 1.00 94.88 83 MET A C 1
ATOM 661 O O . MET A 1 83 ? 14.193 -2.533 -2.374 1.00 94.88 83 MET A O 1
ATOM 665 N N . GLU A 1 84 ? 15.373 -2.002 -4.198 1.00 96.31 84 GLU A N 1
ATOM 666 C CA . GLU A 1 84 ? 15.564 -0.597 -3.823 1.00 96.31 84 GLU A CA 1
ATOM 667 C C . GLU A 1 84 ? 14.250 0.193 -3.823 1.00 96.31 84 GLU A C 1
ATOM 669 O O . GLU A 1 84 ? 14.066 1.084 -2.992 1.00 96.31 84 GLU A O 1
ATOM 674 N N . LEU A 1 85 ? 13.329 -0.123 -4.741 1.00 96.19 85 LEU A N 1
ATOM 675 C CA . LEU A 1 85 ? 11.978 0.445 -4.737 1.00 96.19 85 LEU A CA 1
ATOM 676 C C . LEU A 1 85 ? 11.221 0.031 -3.473 1.00 96.19 85 LEU A C 1
ATOM 678 O O . LEU A 1 85 ? 10.633 0.882 -2.807 1.00 96.19 85 LEU A O 1
ATOM 682 N N . THR A 1 86 ? 11.298 -1.248 -3.101 1.00 96.44 86 THR A N 1
ATOM 683 C CA 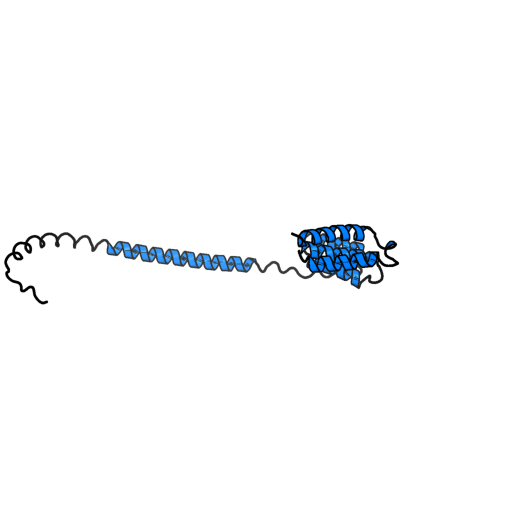. THR A 1 86 ? 10.690 -1.758 -1.867 1.00 96.44 86 THR A CA 1
ATOM 684 C C . THR A 1 86 ? 11.288 -1.090 -0.636 1.00 96.44 86 THR A C 1
ATOM 686 O O . THR A 1 86 ? 10.542 -0.634 0.229 1.00 96.44 86 THR A O 1
ATOM 689 N N . GLN A 1 87 ? 12.616 -0.975 -0.564 1.00 96.38 87 GLN A N 1
ATOM 690 C CA . GLN A 1 87 ? 13.294 -0.313 0.547 1.00 96.38 87 GLN A CA 1
ATOM 691 C C . GLN A 1 87 ? 12.813 1.137 0.701 1.00 96.38 87 GLN A C 1
ATOM 693 O O . GLN A 1 87 ? 12.365 1.521 1.781 1.00 96.38 87 GLN A O 1
ATOM 698 N N . ARG A 1 88 ? 12.815 1.928 -0.380 1.00 96.31 88 ARG A N 1
ATOM 699 C CA . ARG A 1 88 ? 12.338 3.321 -0.335 1.00 96.31 88 ARG A CA 1
ATOM 700 C C . ARG A 1 88 ? 10.851 3.426 0.010 1.00 96.31 88 ARG A C 1
ATOM 702 O O . ARG A 1 88 ? 10.451 4.376 0.687 1.00 96.31 88 ARG A O 1
ATOM 709 N N . ALA A 1 89 ? 10.033 2.462 -0.418 1.00 96.50 89 ALA A N 1
ATOM 710 C CA . ALA A 1 89 ? 8.630 2.389 -0.026 1.00 96.50 89 ALA A CA 1
ATOM 711 C C . ALA A 1 89 ? 8.483 2.187 1.491 1.00 96.50 89 ALA A C 1
ATOM 713 O O . ALA A 1 89 ? 7.706 2.902 2.120 1.00 96.50 89 ALA A O 1
ATOM 714 N N . GLN A 1 90 ? 9.253 1.275 2.093 1.00 96.06 90 GLN A N 1
ATOM 715 C CA . GLN A 1 90 ? 9.248 1.054 3.545 1.00 96.06 90 GLN A CA 1
ATOM 716 C C . GLN A 1 90 ? 9.758 2.280 4.314 1.00 96.06 90 GLN A C 1
ATOM 718 O O . GLN A 1 90 ? 9.120 2.717 5.264 1.00 96.06 90 GLN A O 1
ATOM 723 N N . GLU A 1 91 ? 10.828 2.925 3.852 1.00 96.38 91 GLU A N 1
ATOM 724 C CA . GLU A 1 91 ? 11.315 4.166 4.467 1.00 96.38 91 GLU A CA 1
ATOM 725 C C . GLU A 1 91 ? 10.261 5.289 4.422 1.00 96.38 91 GLU A C 1
ATOM 727 O O . GLU A 1 91 ? 10.135 6.081 5.358 1.00 96.38 91 GLU A O 1
ATOM 732 N N . ALA A 1 92 ? 9.484 5.379 3.337 1.00 95.50 92 ALA A N 1
ATOM 733 C CA . ALA A 1 92 ? 8.359 6.307 3.251 1.00 95.50 92 ALA A CA 1
ATOM 734 C C . ALA A 1 92 ? 7.229 5.927 4.226 1.00 95.50 92 ALA A C 1
ATOM 736 O O . ALA A 1 92 ? 6.654 6.809 4.867 1.00 95.50 92 ALA A O 1
ATOM 737 N N . MET A 1 93 ? 6.960 4.630 4.404 1.00 95.75 93 MET A N 1
ATOM 738 C CA . MET A 1 93 ? 6.012 4.123 5.402 1.00 95.75 93 MET A CA 1
ATOM 739 C C . MET A 1 93 ? 6.407 4.474 6.833 1.00 95.75 93 MET A C 1
ATOM 741 O O . MET A 1 93 ? 5.540 4.881 7.609 1.00 95.75 93 MET A O 1
ATOM 745 N N . ASP A 1 94 ? 7.692 4.364 7.167 1.00 95.69 94 ASP A N 1
ATOM 746 C CA . ASP A 1 94 ? 8.227 4.716 8.486 1.00 95.69 94 ASP A CA 1
ATOM 747 C C . ASP A 1 94 ? 8.054 6.209 8.793 1.00 95.69 94 ASP A C 1
ATOM 749 O O . ASP A 1 94 ? 7.836 6.604 9.940 1.00 95.69 94 ASP A O 1
ATOM 753 N N . ARG A 1 95 ? 8.067 7.048 7.750 1.00 95.12 95 ARG A N 1
ATOM 754 C CA . ARG A 1 95 ? 7.755 8.484 7.829 1.00 95.12 95 ARG A CA 1
ATOM 755 C C . ARG A 1 95 ? 6.257 8.801 7.752 1.00 95.12 95 ARG A C 1
ATOM 757 O O . ARG A 1 95 ? 5.899 9.974 7.702 1.00 95.12 95 ARG A O 1
ATOM 764 N N . TYR A 1 96 ? 5.383 7.792 7.741 1.00 94.62 96 TYR A N 1
ATOM 765 C CA . TYR A 1 96 ? 3.934 7.924 7.529 1.00 94.62 96 TYR A CA 1
ATOM 766 C C . TYR A 1 96 ? 3.543 8.572 6.185 1.00 94.62 96 TYR A C 1
ATOM 768 O O . TYR A 1 96 ? 2.386 8.953 5.989 1.00 94.62 96 TYR A O 1
ATOM 776 N N . ASP A 1 97 ? 4.473 8.660 5.230 1.00 95.00 97 ASP A N 1
ATOM 777 C CA . ASP A 1 97 ? 4.225 9.183 3.889 1.00 95.00 97 ASP A CA 1
ATOM 778 C C . ASP A 1 97 ? 3.687 8.076 2.977 1.00 95.00 97 ASP A C 1
ATOM 780 O O . ASP A 1 97 ? 4.366 7.490 2.128 1.00 95.00 97 ASP A O 1
ATOM 784 N N . TYR A 1 98 ? 2.409 7.778 3.187 1.00 95.62 98 TYR A N 1
ATOM 785 C CA . TYR A 1 98 ? 1.699 6.742 2.454 1.00 95.62 98 TYR A CA 1
ATOM 786 C C . TYR A 1 98 ? 1.567 7.034 0.959 1.00 95.62 98 TYR A C 1
ATOM 788 O O . TYR A 1 98 ? 1.512 6.101 0.162 1.00 95.62 98 TYR A O 1
ATOM 796 N N . THR A 1 99 ? 1.494 8.307 0.569 1.00 94.50 99 THR A N 1
ATOM 797 C CA . THR A 1 99 ? 1.343 8.697 -0.837 1.00 94.50 99 THR A CA 1
ATOM 798 C C . THR A 1 99 ? 2.612 8.357 -1.606 1.00 94.50 99 THR A C 1
ATOM 800 O O . THR A 1 99 ? 2.549 7.706 -2.647 1.00 94.50 99 THR A O 1
ATOM 803 N N . THR A 1 100 ? 3.771 8.721 -1.059 1.00 94.44 100 THR A N 1
ATOM 804 C CA . THR A 1 100 ? 5.067 8.365 -1.639 1.00 94.44 100 THR A CA 1
ATOM 805 C C . THR A 1 100 ? 5.290 6.855 -1.649 1.00 94.44 100 THR A C 1
ATOM 807 O O . THR A 1 100 ? 5.734 6.314 -2.660 1.00 94.44 100 THR A O 1
ATOM 810 N N . ALA A 1 101 ? 4.939 6.155 -0.566 1.00 96.94 101 ALA A N 1
ATOM 811 C CA . ALA A 1 101 ? 5.069 4.701 -0.500 1.00 96.94 101 ALA A CA 1
ATOM 812 C C . ALA A 1 101 ? 4.244 3.990 -1.590 1.00 96.94 101 ALA A C 1
ATOM 814 O O . ALA A 1 101 ? 4.748 3.083 -2.250 1.00 96.94 101 ALA A O 1
ATOM 815 N N . ILE A 1 102 ? 3.003 4.434 -1.829 1.00 96.69 102 ILE A N 1
ATOM 816 C CA . ILE A 1 102 ? 2.161 3.903 -2.913 1.00 96.69 102 ILE A CA 1
ATOM 817 C C . ILE A 1 102 ? 2.824 4.128 -4.272 1.00 96.69 102 ILE A C 1
ATOM 819 O O . ILE A 1 102 ? 2.896 3.185 -5.053 1.00 96.69 102 ILE A O 1
ATOM 823 N N . ARG A 1 103 ? 3.379 5.319 -4.531 1.00 95.81 103 ARG A N 1
ATOM 824 C CA . ARG A 1 103 ? 4.039 5.610 -5.813 1.00 95.81 103 ARG A CA 1
ATOM 825 C C . ARG A 1 103 ? 5.237 4.702 -6.095 1.00 95.81 103 ARG A C 1
ATOM 827 O O . ARG A 1 103 ? 5.447 4.329 -7.245 1.00 95.81 103 ARG A O 1
ATOM 834 N N . TYR A 1 104 ? 6.015 4.327 -5.078 1.00 96.94 104 TYR A N 1
ATOM 835 C CA . TYR A 1 104 ? 7.109 3.365 -5.262 1.00 96.94 104 TYR A CA 1
ATOM 836 C C . TYR A 1 104 ? 6.593 1.976 -5.652 1.00 96.94 104 TYR A C 1
ATOM 838 O O . TYR A 1 104 ? 7.149 1.351 -6.553 1.00 96.94 104 TYR A O 1
ATOM 846 N N . TYR A 1 105 ? 5.507 1.512 -5.030 1.00 97.50 105 TYR A N 1
ATOM 847 C CA . TYR A 1 105 ? 4.885 0.240 -5.400 1.00 97.50 105 TYR A CA 1
ATOM 848 C C . TYR A 1 105 ? 4.201 0.282 -6.771 1.00 97.50 105 TYR A C 1
ATOM 850 O O . TYR A 1 105 ? 4.285 -0.683 -7.523 1.00 97.50 105 TYR A O 1
ATOM 858 N N . GLU A 1 106 ? 3.569 1.394 -7.138 1.00 96.31 106 GLU A N 1
ATOM 859 C CA . GLU A 1 106 ? 3.029 1.595 -8.487 1.00 96.31 106 GLU A CA 1
ATOM 860 C C . GLU A 1 106 ? 4.151 1.564 -9.530 1.00 96.31 106 GLU A C 1
ATOM 862 O O . GLU A 1 106 ? 4.046 0.837 -10.515 1.00 96.31 106 GLU A O 1
ATOM 867 N N . ALA A 1 107 ? 5.287 2.214 -9.256 1.00 95.75 107 ALA A N 1
ATOM 868 C CA . ALA A 1 107 ? 6.464 2.134 -10.118 1.00 95.75 107 ALA A CA 1
ATOM 869 C C . ALA A 1 107 ? 6.991 0.694 -10.266 1.00 95.75 107 ALA A C 1
ATOM 871 O O . ALA A 1 107 ? 7.474 0.334 -11.338 1.00 95.75 107 ALA A O 1
ATOM 872 N N . MET A 1 108 ? 6.885 -0.156 -9.236 1.00 96.56 108 MET A N 1
ATOM 873 C CA . MET A 1 108 ? 7.225 -1.582 -9.353 1.00 96.56 108 MET A CA 1
ATOM 874 C C . MET A 1 108 ? 6.294 -2.313 -10.330 1.00 96.56 108 MET A C 1
ATOM 876 O O . MET A 1 108 ? 6.771 -3.102 -11.146 1.00 96.56 108 MET A O 1
ATOM 880 N N . LEU A 1 109 ? 4.988 -2.035 -10.277 1.00 96.12 109 LEU A N 1
ATOM 881 C CA . LEU A 1 109 ? 3.995 -2.632 -11.178 1.00 96.12 109 LEU A CA 1
ATOM 882 C C . LEU A 1 109 ? 4.169 -2.159 -12.628 1.00 96.12 109 LEU A C 1
ATOM 884 O O . LEU A 1 109 ? 4.016 -2.953 -13.553 1.00 96.12 109 LEU A O 1
ATOM 888 N N . GLU A 1 110 ? 4.515 -0.887 -12.822 1.00 95.19 110 GLU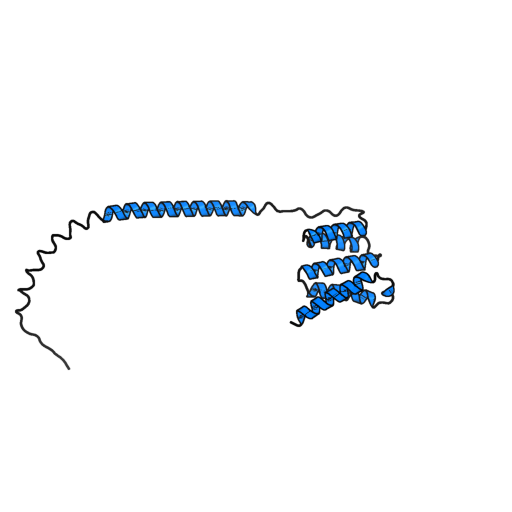 A N 1
ATOM 889 C CA . GLU A 1 110 ? 4.730 -0.287 -14.142 1.00 95.19 110 GLU A CA 1
ATOM 890 C C . GLU A 1 110 ? 6.040 -0.746 -14.791 1.00 95.19 110 GLU A C 1
ATOM 892 O O . GLU A 1 110 ? 6.068 -1.063 -15.979 1.00 95.19 110 GLU A O 1
ATOM 897 N N . ARG A 1 111 ? 7.133 -0.796 -14.018 1.00 94.75 111 ARG A N 1
ATOM 898 C CA . ARG A 1 111 ? 8.474 -1.119 -14.535 1.00 94.75 111 ARG A CA 1
ATOM 899 C C . ARG A 1 111 ? 8.709 -2.622 -14.688 1.00 94.75 111 ARG A C 1
ATOM 901 O O . ARG A 1 111 ? 9.501 -3.023 -15.536 1.00 94.75 111 ARG A O 1
ATOM 908 N N . PHE A 1 112 ? 8.031 -3.458 -13.896 1.00 95.56 112 PHE A N 1
ATOM 909 C CA . PHE A 1 112 ? 8.237 -4.912 -13.883 1.00 95.56 112 PHE A CA 1
ATOM 910 C C . PHE A 1 112 ? 6.930 -5.718 -14.047 1.00 95.56 112 PHE A C 1
ATOM 912 O O . PHE A 1 112 ? 6.674 -6.633 -13.260 1.00 95.56 112 PHE A O 1
ATOM 919 N N . PRO A 1 113 ? 6.111 -5.466 -15.088 1.00 95.44 113 PRO A N 1
ATOM 920 C CA . PRO A 1 113 ? 4.782 -6.074 -15.224 1.00 95.44 113 PRO A CA 1
ATOM 921 C C . PRO A 1 113 ? 4.813 -7.599 -15.423 1.00 95.44 113 PRO A C 1
ATOM 923 O O . PRO A 1 113 ? 3.868 -8.296 -15.061 1.00 95.44 113 PRO A O 1
ATOM 926 N N . ALA A 1 114 ? 5.900 -8.139 -15.984 1.00 93.94 114 ALA A N 1
ATOM 927 C CA . ALA A 1 114 ? 6.055 -9.575 -16.218 1.00 93.94 114 ALA A CA 1
ATOM 928 C C . ALA A 1 114 ? 6.468 -10.358 -14.957 1.00 93.94 114 ALA A C 1
ATOM 930 O O . ALA A 1 114 ? 6.317 -11.579 -14.907 1.00 93.94 114 ALA A O 1
ATOM 931 N N . ASN A 1 115 ? 7.003 -9.684 -13.933 1.00 95.06 115 ASN A N 1
ATOM 932 C CA . ASN A 1 115 ? 7.511 -10.355 -12.743 1.00 95.06 115 ASN A CA 1
ATOM 933 C C . ASN A 1 115 ? 6.390 -10.550 -11.714 1.00 95.06 115 ASN A C 1
ATOM 935 O O . ASN A 1 115 ? 6.026 -9.640 -10.968 1.00 95.06 115 ASN A O 1
ATOM 939 N N . ARG A 1 116 ? 5.868 -11.778 -11.637 1.00 94.62 116 ARG A N 1
ATOM 940 C CA . ARG A 1 116 ? 4.770 -12.129 -10.724 1.00 94.62 116 ARG A CA 1
ATOM 941 C C . ARG A 1 116 ? 5.133 -11.990 -9.245 1.00 94.62 116 ARG A C 1
ATOM 943 O O . ARG A 1 116 ? 4.267 -11.624 -8.458 1.00 94.62 116 ARG A O 1
ATOM 950 N N . SER A 1 117 ? 6.394 -12.211 -8.868 1.00 95.06 117 SER A N 1
ATOM 951 C CA . SER A 1 117 ? 6.851 -11.995 -7.489 1.00 95.06 117 SER A CA 1
ATOM 952 C C . SER A 1 117 ? 6.769 -10.517 -7.108 1.00 95.06 117 SER A C 1
ATOM 954 O O . SER A 1 117 ? 6.249 -10.182 -6.046 1.00 95.06 117 SER A O 1
ATOM 956 N N . VAL A 1 118 ? 7.228 -9.634 -8.001 1.00 96.62 118 VAL A N 1
ATOM 957 C CA . VAL A 1 118 ? 7.158 -8.174 -7.819 1.00 96.62 118 VAL A CA 1
ATOM 958 C C . VAL A 1 118 ? 5.707 -7.702 -7.778 1.00 96.62 118 VAL A C 1
ATOM 960 O O . VAL A 1 118 ? 5.352 -6.862 -6.952 1.00 96.62 118 VAL A O 1
ATOM 963 N N . TRP A 1 119 ? 4.843 -8.287 -8.611 1.00 97.06 119 TRP A N 1
ATOM 964 C CA . TRP A 1 119 ? 3.411 -8.011 -8.574 1.00 97.06 119 TRP A CA 1
ATOM 965 C C . TRP A 1 119 ? 2.784 -8.370 -7.219 1.00 97.06 119 TRP A C 1
ATOM 967 O O . TRP A 1 119 ? 2.052 -7.552 -6.659 1.00 97.06 119 TRP A O 1
ATOM 977 N N . CYS A 1 120 ? 3.089 -9.550 -6.662 1.00 97.25 120 CYS A N 1
ATOM 978 C CA . CYS A 1 120 ? 2.597 -9.962 -5.342 1.00 97.25 120 CYS A CA 1
ATOM 979 C C . CYS A 1 120 ? 3.055 -8.995 -4.244 1.00 97.25 120 CYS A C 1
ATOM 981 O O . CYS A 1 120 ? 2.240 -8.560 -3.430 1.00 97.25 120 CYS A O 1
ATOM 983 N N . GLU A 1 121 ? 4.338 -8.630 -4.253 1.00 97.38 121 GLU A N 1
ATOM 984 C CA . GLU A 1 121 ? 4.930 -7.706 -3.288 1.00 97.38 121 GLU A CA 1
ATOM 985 C C . GLU A 1 121 ? 4.287 -6.320 -3.334 1.00 97.38 121 GLU A C 1
ATOM 987 O O . GLU A 1 121 ? 3.822 -5.815 -2.309 1.00 97.38 121 GLU A O 1
ATOM 992 N N . ALA A 1 122 ? 4.212 -5.719 -4.521 1.00 97.94 122 ALA A N 1
ATOM 993 C CA . ALA A 1 122 ? 3.656 -4.385 -4.690 1.00 97.94 122 ALA A CA 1
ATOM 994 C C . ALA A 1 122 ? 2.151 -4.351 -4.391 1.00 97.94 122 ALA A C 1
ATOM 996 O O . ALA A 1 122 ? 1.670 -3.445 -3.706 1.00 97.94 122 ALA A O 1
ATOM 997 N N . THR A 1 123 ? 1.403 -5.371 -4.823 1.00 97.81 123 THR A N 1
ATOM 998 C CA . THR A 1 123 ? -0.037 -5.480 -4.545 1.00 97.81 123 THR A CA 1
ATOM 999 C C . THR A 1 123 ? -0.302 -5.616 -3.047 1.00 97.81 123 THR A C 1
ATOM 1001 O O . THR A 1 123 ? -1.155 -4.903 -2.509 1.00 97.81 123 THR A O 1
ATOM 1004 N N . TYR A 1 124 ? 0.462 -6.471 -2.355 1.00 98.19 124 TYR A N 1
ATOM 1005 C CA . TYR A 1 124 ? 0.417 -6.585 -0.897 1.00 98.19 124 TYR A CA 1
ATOM 1006 C C . TYR A 1 124 ? 0.763 -5.254 -0.219 1.00 98.19 124 TYR A C 1
ATOM 1008 O O . TYR A 1 124 ? 0.023 -4.802 0.657 1.00 98.19 124 TYR A O 1
ATOM 1016 N N . GLY A 1 125 ? 1.854 -4.609 -0.646 1.00 97.75 125 GLY A N 1
ATOM 1017 C CA . GLY A 1 125 ? 2.316 -3.330 -0.115 1.00 97.75 125 GLY A CA 1
ATOM 1018 C C . GLY A 1 125 ? 1.223 -2.269 -0.173 1.00 97.75 125 GLY A C 1
ATOM 1019 O O . GLY A 1 125 ? 0.842 -1.712 0.856 1.00 97.75 125 GLY A O 1
ATOM 1020 N N . ILE A 1 126 ? 0.620 -2.058 -1.345 1.00 98.25 126 ILE A N 1
ATOM 1021 C CA . ILE A 1 126 ? -0.449 -1.067 -1.506 1.00 98.25 126 ILE A CA 1
ATOM 1022 C C . ILE A 1 126 ? -1.690 -1.438 -0.675 1.00 98.25 126 ILE A C 1
ATOM 1024 O O . ILE A 1 126 ? -2.279 -0.565 -0.031 1.00 98.25 126 ILE A O 1
ATOM 1028 N N . ALA A 1 127 ? -2.090 -2.715 -0.639 1.00 98.06 127 ALA A N 1
ATOM 1029 C CA . ALA A 1 127 ? -3.221 -3.164 0.179 1.00 98.06 127 ALA A CA 1
ATOM 1030 C C . ALA A 1 127 ? -2.991 -2.907 1.677 1.00 98.06 127 ALA A C 1
ATOM 1032 O O . ALA A 1 127 ? -3.895 -2.452 2.388 1.00 98.06 127 ALA A O 1
ATOM 1033 N N . PHE A 1 128 ? -1.771 -3.146 2.157 1.00 98.00 128 PHE A N 1
ATOM 1034 C CA . PHE A 1 128 ? -1.383 -2.906 3.541 1.00 98.00 128 PHE A CA 1
ATOM 1035 C C . PHE A 1 128 ? -1.364 -1.412 3.883 1.00 98.00 128 PHE A C 1
ATOM 1037 O O . PHE A 1 128 ? -1.813 -1.018 4.962 1.00 98.00 128 PHE A O 1
ATOM 1044 N N . ILE A 1 129 ? -0.931 -0.557 2.953 1.00 97.81 129 ILE A N 1
ATOM 1045 C CA . ILE A 1 129 ? -1.019 0.901 3.107 1.00 97.81 129 ILE A CA 1
ATOM 1046 C C . ILE A 1 129 ? -2.476 1.342 3.247 1.00 97.81 129 ILE A C 1
ATOM 1048 O O . ILE A 1 129 ? -2.815 2.099 4.157 1.00 97.81 129 ILE A O 1
ATOM 1052 N N . GLN A 1 130 ? -3.365 0.835 2.392 1.00 97.38 130 GLN A N 1
ATOM 1053 C CA . GLN A 1 130 ? -4.796 1.139 2.470 1.00 97.38 130 GLN A CA 1
ATOM 1054 C C . GLN A 1 130 ? -5.401 0.698 3.811 1.00 97.38 130 GLN A C 1
ATOM 1056 O O . GLN A 1 130 ? -6.188 1.441 4.402 1.00 97.38 130 GLN A O 1
ATOM 1061 N N . TYR A 1 131 ? -4.984 -0.460 4.336 1.00 96.88 131 TYR A N 1
ATOM 1062 C CA . TYR A 1 131 ? -5.363 -0.915 5.676 1.00 96.88 131 TYR A CA 1
ATOM 1063 C C . TYR A 1 131 ? -4.907 0.072 6.762 1.00 96.88 131 TYR A C 1
ATOM 1065 O O . TYR A 1 131 ? -5.702 0.461 7.619 1.00 96.88 131 TYR A O 1
ATOM 1073 N N . LYS A 1 132 ? -3.651 0.538 6.707 1.00 95.81 132 LYS A N 1
ATOM 1074 C CA . LYS A 1 132 ? -3.110 1.546 7.640 1.00 95.81 132 LYS A CA 1
ATOM 1075 C C . LYS A 1 132 ? -3.867 2.874 7.568 1.00 95.81 132 LYS A C 1
ATOM 1077 O O . LYS A 1 132 ? -4.104 3.495 8.599 1.00 95.81 132 LYS A O 1
ATOM 1082 N N . GLN A 1 133 ? -4.324 3.258 6.378 1.00 95.88 133 GLN A N 1
ATOM 1083 C CA . GLN A 1 133 ? -5.174 4.429 6.149 1.00 95.88 133 GLN A CA 1
ATOM 1084 C C . GLN A 1 133 ? -6.645 4.232 6.564 1.00 95.88 133 GLN A C 1
ATOM 1086 O O . GLN A 1 133 ? -7.463 5.115 6.315 1.00 95.88 133 GLN A O 1
ATOM 1091 N N . LYS A 1 134 ? -7.005 3.093 7.179 1.00 95.31 134 LYS A N 1
ATOM 1092 C CA . LYS A 1 134 ? -8.383 2.720 7.555 1.00 95.31 134 LYS A CA 1
ATOM 1093 C C . LYS A 1 134 ? -9.350 2.602 6.369 1.00 95.31 134 LYS A C 1
ATOM 1095 O O . LYS A 1 134 ? -10.564 2.587 6.552 1.00 95.31 134 LYS A O 1
ATOM 1100 N N . LYS A 1 135 ? -8.833 2.476 5.144 1.00 96.06 135 LYS A N 1
ATOM 1101 C CA . LYS A 1 135 ? -9.623 2.238 3.928 1.00 96.06 135 LYS A CA 1
ATOM 1102 C C . LYS A 1 135 ? -9.900 0.742 3.796 1.00 96.06 135 LYS A C 1
ATOM 1104 O O . LYS A 1 135 ? -9.380 0.076 2.902 1.00 96.06 135 LYS A O 1
ATOM 1109 N N . TYR A 1 136 ? -10.675 0.206 4.735 1.00 96.12 136 TYR A N 1
ATOM 1110 C CA . TYR A 1 136 ? -10.859 -1.235 4.902 1.00 96.12 136 TYR A CA 1
ATOM 1111 C C . TYR A 1 136 ? -11.503 -1.914 3.692 1.00 96.12 136 TYR A C 1
ATOM 1113 O O . TYR A 1 136 ? -11.096 -3.016 3.342 1.00 96.12 136 TYR A O 1
ATOM 1121 N N . ASP A 1 137 ? -12.450 -1.262 3.017 1.00 95.19 137 ASP A N 1
ATOM 1122 C CA . ASP A 1 137 ? -13.107 -1.835 1.837 1.00 95.19 137 ASP A CA 1
ATOM 1123 C C . ASP A 1 137 ? -12.149 -1.992 0.657 1.00 95.19 137 ASP A C 1
ATOM 1125 O O . ASP A 1 137 ? -12.014 -3.092 0.118 1.00 95.19 137 ASP A O 1
ATOM 1129 N N . ALA A 1 138 ? -11.430 -0.918 0.317 1.00 95.69 138 ALA A N 1
ATOM 1130 C CA . ALA A 1 138 ? -10.430 -0.925 -0.749 1.00 95.69 138 ALA A CA 1
ATOM 1131 C C . ALA A 1 138 ? -9.291 -1.908 -0.442 1.00 95.69 138 ALA A C 1
ATOM 1133 O O . ALA A 1 138 ? -8.902 -2.703 -1.295 1.00 95.69 138 ALA A O 1
ATOM 1134 N N . SER A 1 139 ? -8.815 -1.906 0.806 1.00 97.44 139 SER A N 1
ATOM 1135 C CA . SER A 1 139 ? -7.779 -2.827 1.268 1.00 97.44 139 SER A CA 1
ATOM 1136 C C . SER A 1 139 ? -8.225 -4.286 1.158 1.00 97.44 139 SER A C 1
ATOM 1138 O O . SER A 1 139 ? -7.509 -5.108 0.590 1.00 97.44 139 SER A O 1
ATOM 1140 N N . ALA A 1 140 ? -9.432 -4.611 1.630 1.00 97.50 140 ALA A N 1
ATOM 1141 C CA . ALA A 1 140 ? -9.967 -5.965 1.561 1.00 97.50 140 ALA A CA 1
ATOM 1142 C C . ALA A 1 140 ? -10.178 -6.426 0.115 1.00 97.50 140 ALA A C 1
ATOM 1144 O O . ALA A 1 140 ? -9.907 -7.582 -0.201 1.00 97.50 140 ALA A O 1
ATOM 1145 N N . GLN A 1 141 ? -10.634 -5.536 -0.771 1.00 97.25 141 GLN A N 1
ATOM 1146 C CA . GLN A 1 141 ? -10.737 -5.842 -2.195 1.00 97.25 141 GLN A CA 1
ATOM 1147 C C . GLN A 1 141 ? -9.372 -6.212 -2.778 1.00 97.25 141 GLN A C 1
ATOM 1149 O O . GLN A 1 141 ? -9.246 -7.270 -3.389 1.00 97.25 141 GLN A O 1
ATOM 1154 N N . ARG A 1 142 ? -8.344 -5.399 -2.528 1.00 97.31 142 ARG A N 1
ATOM 1155 C CA . ARG A 1 142 ? -7.006 -5.654 -3.063 1.00 97.31 142 ARG A CA 1
ATOM 1156 C C . ARG A 1 142 ? -6.350 -6.901 -2.466 1.00 97.31 142 ARG A C 1
ATOM 1158 O O . ARG A 1 142 ? -5.688 -7.641 -3.186 1.00 97.31 142 ARG A O 1
ATOM 1165 N N . PHE A 1 143 ? -6.572 -7.194 -1.182 1.00 98.19 143 PHE A N 1
ATOM 1166 C CA . PHE A 1 143 ? -6.133 -8.465 -0.598 1.00 98.19 143 PHE A CA 1
ATOM 1167 C C . PHE A 1 143 ? -6.838 -9.666 -1.232 1.00 98.19 143 PHE A C 1
ATOM 1169 O O . PHE A 1 143 ? -6.179 -10.661 -1.512 1.00 98.19 143 PHE A O 1
ATOM 1176 N N . ARG A 1 144 ? -8.141 -9.582 -1.525 1.00 97.38 144 ARG A N 1
ATOM 1177 C CA . ARG A 1 144 ? -8.841 -10.650 -2.257 1.00 97.38 144 ARG A CA 1
ATOM 1178 C C . ARG A 1 144 ? -8.310 -10.823 -3.677 1.00 97.38 144 ARG A C 1
ATOM 1180 O O . ARG A 1 144 ? -8.173 -11.954 -4.124 1.00 97.38 144 ARG A O 1
ATOM 1187 N N . GLU A 1 145 ? -7.981 -9.736 -4.372 1.00 96.44 145 GLU A N 1
ATOM 1188 C CA . GLU A 1 145 ? -7.336 -9.797 -5.692 1.00 96.44 145 GLU A CA 1
ATOM 1189 C C . GLU A 1 145 ? -5.979 -10.512 -5.624 1.00 96.44 145 GLU A C 1
ATOM 1191 O O . GLU A 1 145 ? -5.708 -11.390 -6.442 1.00 96.44 145 GLU A O 1
ATOM 1196 N N . LEU A 1 146 ? -5.162 -10.193 -4.613 1.00 96.94 146 LEU A N 1
ATOM 1197 C CA . LEU A 1 146 ? -3.896 -10.877 -4.352 1.00 96.94 146 LEU A CA 1
ATOM 1198 C C . LEU A 1 146 ? -4.109 -12.372 -4.078 1.00 96.94 146 LEU A C 1
ATOM 1200 O O . LEU A 1 146 ? -3.454 -13.196 -4.706 1.00 96.94 146 LEU A O 1
ATOM 1204 N N . LEU A 1 147 ? -5.022 -12.731 -3.170 1.00 96.94 147 LEU A N 1
ATOM 1205 C CA . LEU A 1 147 ? -5.269 -14.124 -2.776 1.00 96.94 147 LEU A CA 1
ATOM 1206 C C . LEU A 1 147 ? -5.861 -14.960 -3.913 1.00 96.94 147 LEU A C 1
ATOM 1208 O O . LEU A 1 147 ? -5.439 -16.093 -4.116 1.00 96.94 147 LEU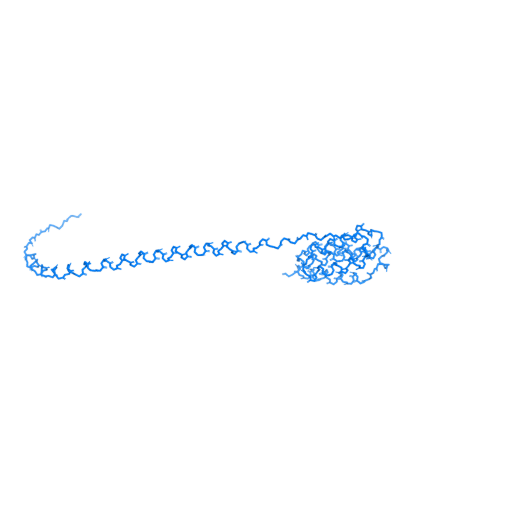 A O 1
ATOM 1212 N N . LYS A 1 148 ? -6.732 -14.371 -4.735 1.00 96.50 148 LYS A N 1
ATOM 1213 C CA . LYS A 1 148 ? -7.262 -15.023 -5.936 1.00 96.50 148 LYS A CA 1
ATOM 1214 C C . LYS A 1 148 ? -6.157 -15.426 -6.917 1.00 96.50 148 LYS A C 1
ATOM 1216 O O . LYS A 1 148 ? -6.300 -16.417 -7.625 1.00 96.50 148 LYS A O 1
ATOM 1221 N N . ALA A 1 149 ? -5.041 -14.692 -6.963 1.00 94.12 149 ALA A N 1
ATOM 1222 C CA . ALA A 1 149 ? -3.902 -15.075 -7.795 1.00 94.12 149 ALA A CA 1
ATOM 1223 C C . ALA A 1 149 ? -3.222 -16.372 -7.313 1.00 94.12 149 ALA A C 1
ATOM 1225 O O . ALA A 1 149 ? -2.671 -17.091 -8.143 1.00 94.12 149 ALA A O 1
ATOM 1226 N N . TYR A 1 150 ? -3.289 -16.684 -6.014 1.00 95.75 150 TYR A N 1
ATOM 1227 C CA . TYR A 1 150 ? -2.769 -17.932 -5.440 1.00 95.75 150 TYR A CA 1
ATOM 1228 C C . TYR A 1 150 ? -3.707 -19.130 -5.636 1.00 95.75 150 TYR A C 1
ATOM 1230 O O . TYR A 1 150 ? -3.255 -20.263 -5.561 1.00 95.75 150 TYR A O 1
ATOM 1238 N N . GLU A 1 151 ? -4.993 -18.902 -5.903 1.00 94.31 151 GLU A N 1
ATOM 1239 C CA . GLU A 1 151 ? -5.952 -19.970 -6.233 1.00 94.31 151 GLU A CA 1
ATOM 1240 C C . GLU A 1 151 ? -5.833 -20.439 -7.696 1.00 94.31 151 GLU A C 1
ATOM 1242 O O . GLU A 1 151 ? -6.454 -21.424 -8.094 1.00 94.31 151 GLU A O 1
ATOM 1247 N N . GLY A 1 152 ? -5.072 -19.714 -8.522 1.00 91.81 152 GLY A N 1
ATOM 1248 C CA . GLY A 1 152 ? -4.858 -20.043 -9.927 1.00 91.81 152 GLY A CA 1
ATOM 1249 C C . GLY A 1 152 ? -3.844 -21.177 -10.154 1.00 91.81 152 GLY A C 1
ATOM 1250 O O . GLY A 1 152 ? -3.157 -21.591 -9.223 1.00 91.81 152 GLY A O 1
ATOM 1251 N N . PRO A 1 153 ? -3.683 -21.635 -11.412 1.00 89.19 153 PRO A N 1
ATOM 1252 C CA . PRO A 1 153 ? -2.781 -22.740 -11.767 1.00 89.19 153 PRO A CA 1
ATOM 1253 C C . PRO A 1 153 ? -1.318 -22.512 -11.363 1.00 89.19 153 PRO A C 1
ATOM 1255 O O . PRO A 1 153 ? -0.619 -23.458 -11.020 1.00 89.19 153 PRO A O 1
ATOM 1258 N N . ASP A 1 154 ? -0.875 -21.252 -11.373 1.00 88.69 154 ASP A N 1
ATOM 1259 C CA . ASP A 1 154 ? 0.502 -20.856 -11.052 1.00 88.69 154 ASP A CA 1
ATOM 1260 C C . ASP A 1 154 ? 0.668 -20.395 -9.594 1.00 88.69 154 ASP A C 1
ATOM 1262 O O . ASP A 1 154 ? 1.703 -19.831 -9.232 1.00 88.69 154 ASP A O 1
ATOM 1266 N N . GLY A 1 155 ? -0.350 -20.584 -8.749 1.00 89.69 155 GLY A N 1
ATOM 1267 C CA . GLY A 1 155 ? -0.365 -20.077 -7.377 1.00 89.69 155 GLY A CA 1
ATOM 1268 C C . GLY A 1 155 ? 0.776 -20.607 -6.507 1.00 89.69 155 GLY A C 1
ATOM 1269 O O . GLY A 1 155 ? 1.328 -19.866 -5.692 1.00 89.69 155 GLY A O 1
ATOM 1270 N N . ASP A 1 156 ? 1.191 -21.853 -6.735 1.00 90.44 156 ASP A N 1
ATOM 1271 C CA . ASP A 1 156 ? 2.286 -22.498 -6.002 1.00 90.44 156 ASP A CA 1
ATOM 1272 C C . ASP A 1 156 ? 3.662 -21.898 -6.323 1.00 90.44 156 ASP A C 1
ATOM 1274 O O . ASP A 1 156 ? 4.566 -21.938 -5.488 1.00 90.44 156 ASP A O 1
ATOM 1278 N N . LEU A 1 157 ? 3.818 -21.296 -7.508 1.00 92.44 157 LEU A N 1
ATOM 1279 C CA . LEU A 1 157 ? 5.056 -20.633 -7.932 1.00 92.44 157 LEU A CA 1
ATOM 1280 C C . LEU A 1 157 ? 5.201 -19.229 -7.329 1.00 92.44 157 LEU A C 1
ATOM 1282 O O . LEU A 1 157 ? 6.284 -18.640 -7.372 1.00 92.44 157 LEU A O 1
ATOM 1286 N N . LEU A 1 158 ? 4.115 -18.668 -6.793 1.00 95.50 158 LEU A N 1
ATOM 1287 C CA . LEU A 1 158 ? 4.121 -17.340 -6.198 1.00 95.50 158 LEU A CA 1
ATOM 1288 C C . LEU A 1 158 ? 4.739 -17.368 -4.790 1.00 95.50 158 LEU A C 1
ATOM 1290 O O . LEU A 1 158 ? 4.601 -18.351 -4.056 1.00 95.50 158 LEU A O 1
ATOM 1294 N N . PRO A 1 159 ? 5.371 -16.267 -4.346 1.00 96.06 159 PRO A N 1
ATOM 1295 C CA . PRO A 1 159 ? 5.984 -16.222 -3.026 1.00 96.06 159 PRO A CA 1
ATOM 1296 C C . PRO A 1 159 ? 4.933 -16.355 -1.917 1.00 96.06 159 PRO A C 1
ATOM 1298 O O . PRO A 1 159 ? 4.057 -15.501 -1.765 1.00 96.06 159 PRO A O 1
ATOM 1301 N N . GLN A 1 160 ? 5.016 -17.421 -1.122 1.00 94.81 160 GLN A N 1
ATOM 1302 C CA . GLN A 1 160 ? 3.979 -17.784 -0.147 1.00 94.81 160 GLN A CA 1
ATOM 1303 C C . GLN A 1 160 ? 3.845 -16.786 1.013 1.00 94.81 160 GLN A C 1
ATOM 1305 O O . GLN A 1 160 ? 2.787 -16.703 1.638 1.00 94.81 160 GLN A O 1
ATOM 1310 N N . GLN A 1 161 ? 4.878 -15.983 1.293 1.00 95.62 161 GLN A N 1
ATOM 1311 C CA . GLN A 1 161 ? 4.841 -15.009 2.383 1.00 95.62 161 GLN A CA 1
ATOM 1312 C C . GLN A 1 161 ? 3.702 -13.991 2.231 1.00 95.62 161 GLN A C 1
ATOM 1314 O O . GLN A 1 161 ? 3.034 -13.675 3.215 1.00 95.62 161 GLN A O 1
ATOM 1319 N N . TYR A 1 162 ? 3.421 -13.512 1.012 1.00 96.56 162 TYR A N 1
ATOM 1320 C CA . TYR A 1 162 ? 2.377 -12.503 0.806 1.00 96.56 162 TYR A CA 1
ATOM 1321 C C . TYR A 1 162 ? 0.969 -13.096 0.908 1.00 96.56 162 TYR A C 1
ATOM 1323 O O . TYR A 1 162 ? 0.049 -12.383 1.307 1.00 96.56 162 TYR A O 1
ATOM 1331 N N . ARG A 1 163 ? 0.811 -14.402 0.649 1.00 96.88 163 ARG A N 1
ATOM 1332 C CA . ARG A 1 163 ? -0.441 -15.130 0.892 1.00 96.88 163 ARG A CA 1
ATOM 1333 C C . ARG A 1 163 ? -0.774 -15.148 2.381 1.00 96.88 163 ARG A C 1
ATOM 1335 O O . ARG A 1 163 ? -1.804 -14.620 2.788 1.00 96.88 163 ARG A O 1
ATOM 1342 N N . VAL A 1 164 ? 0.148 -15.656 3.201 1.00 97.06 164 VAL A N 1
ATOM 1343 C CA . VAL A 1 164 ? -0.038 -15.770 4.659 1.00 97.06 164 VAL A CA 1
ATOM 1344 C C . VAL A 1 164 ? -0.262 -14.398 5.305 1.00 97.06 164 VAL A C 1
ATOM 1346 O O . VAL A 1 164 ? -1.124 -14.237 6.172 1.00 97.06 164 VAL A O 1
ATOM 1349 N N . LEU A 1 165 ? 0.499 -13.381 4.886 1.00 97.06 165 LEU A N 1
ATOM 1350 C CA . LEU A 1 165 ? 0.321 -12.019 5.392 1.00 97.06 165 LEU A CA 1
ATOM 1351 C C . LEU A 1 165 ? -1.020 -11.414 4.949 1.00 97.06 165 LEU A C 1
ATOM 1353 O O . LEU A 1 165 ? -1.700 -10.793 5.769 1.00 97.06 165 LEU A O 1
ATOM 1357 N N . GLY A 1 166 ? -1.413 -11.615 3.688 1.00 97.19 166 GLY A N 1
ATOM 1358 C CA . GLY A 1 166 ? -2.686 -11.153 3.139 1.00 97.19 166 GLY A CA 1
ATOM 1359 C C . GLY A 1 166 ? -3.889 -11.755 3.865 1.00 97.19 166 GLY A C 1
ATOM 1360 O O . GLY A 1 166 ? -4.747 -11.008 4.330 1.00 97.19 166 GLY A O 1
ATOM 1361 N N . GLU A 1 167 ? -3.909 -13.077 4.055 1.00 97.44 167 GLU A N 1
ATOM 1362 C CA . GLU A 1 167 ? -4.950 -13.795 4.808 1.00 97.44 167 GLU A CA 1
ATOM 1363 C C . GLU A 1 167 ? -5.080 -13.253 6.239 1.00 97.44 167 GLU A C 1
ATOM 1365 O O . GLU A 1 167 ? -6.177 -12.948 6.712 1.00 97.44 167 GLU A O 1
ATOM 1370 N N . LYS A 1 168 ? -3.948 -13.051 6.926 1.00 97.62 168 LYS A N 1
ATOM 1371 C CA . LYS A 1 168 ? -3.928 -12.540 8.302 1.00 97.62 168 LYS A CA 1
ATOM 1372 C C . LYS A 1 168 ? -4.518 -11.136 8.415 1.00 97.62 168 LYS A C 1
ATOM 1374 O O . LYS A 1 168 ? -5.227 -10.846 9.382 1.00 97.62 168 LYS A O 1
ATOM 1379 N N . VAL A 1 169 ? -4.185 -10.238 7.487 1.00 97.12 169 VAL A N 1
ATOM 1380 C CA . VAL A 1 169 ? -4.698 -8.860 7.510 1.00 97.12 169 VAL A CA 1
ATOM 1381 C C . VAL A 1 169 ? -6.161 -8.823 7.075 1.00 97.12 169 VAL A C 1
ATOM 1383 O O . VAL A 1 169 ? -6.956 -8.156 7.736 1.00 97.12 169 VAL A O 1
ATOM 1386 N N . LEU A 1 170 ? -6.540 -9.579 6.042 1.00 97.00 170 LEU A N 1
ATOM 1387 C CA . LEU A 1 170 ? -7.926 -9.682 5.587 1.00 97.00 170 LEU A CA 1
ATOM 1388 C C . LEU A 1 170 ? -8.846 -10.193 6.703 1.00 97.00 170 LEU A C 1
ATOM 1390 O O . LEU A 1 170 ? -9.855 -9.553 6.992 1.00 97.00 170 LEU A O 1
ATOM 1394 N N . GLY A 1 171 ? -8.438 -11.245 7.420 1.00 96.88 171 GLY A N 1
ATOM 1395 C CA . GLY A 1 171 ? -9.194 -11.751 8.566 1.00 96.88 171 GLY A CA 1
ATOM 1396 C C . GLY A 1 171 ? -9.378 -10.703 9.671 1.00 96.88 171 GLY A C 1
ATOM 1397 O O . GLY A 1 171 ? -10.451 -10.597 10.258 1.00 96.88 171 GLY A O 1
ATOM 1398 N N . ARG A 1 172 ? -8.375 -9.846 9.928 1.00 96.06 172 ARG A N 1
ATOM 1399 C CA . ARG A 1 172 ? -8.534 -8.721 10.873 1.00 96.06 172 ARG A CA 1
ATOM 1400 C C . ARG A 1 172 ? -9.564 -7.704 10.390 1.00 96.06 172 ARG A C 1
ATOM 1402 O O . ARG A 1 172 ? -10.346 -7.228 11.207 1.00 96.06 172 ARG A O 1
ATOM 1409 N N . ILE A 1 173 ? -9.559 -7.375 9.098 1.00 95.56 173 ILE A N 1
ATOM 1410 C CA . ILE A 1 173 ? -10.522 -6.436 8.509 1.00 95.56 173 ILE A CA 1
ATOM 1411 C C . ILE A 1 173 ? -11.949 -6.975 8.652 1.00 95.56 173 ILE A C 1
ATOM 1413 O O . ILE A 1 173 ? -12.849 -6.242 9.055 1.00 95.56 173 ILE A O 1
ATOM 1417 N N . GLU A 1 174 ? -12.157 -8.255 8.359 1.00 93.06 174 GLU A N 1
ATOM 1418 C CA . GLU A 1 174 ? -13.473 -8.894 8.440 1.00 93.06 174 GLU A CA 1
ATOM 1419 C C . GLU A 1 174 ? -13.999 -8.936 9.877 1.00 93.06 174 GLU A C 1
ATOM 1421 O O . GLU A 1 174 ? -15.142 -8.554 10.120 1.00 93.06 174 GLU A O 1
ATOM 1426 N N . LEU A 1 175 ? -13.147 -9.267 10.852 1.00 92.75 175 LEU A N 1
ATOM 1427 C CA . LEU A 1 175 ? -13.515 -9.234 12.271 1.00 92.75 175 LEU A CA 1
ATOM 1428 C C . LEU A 1 175 ? -13.914 -7.832 12.754 1.00 92.75 175 LEU A C 1
ATOM 1430 O O . LEU A 1 175 ? -14.765 -7.705 13.632 1.00 92.75 175 LEU A O 1
ATOM 1434 N N . GLN A 1 176 ? -13.310 -6.774 12.204 1.00 88.06 176 GLN A N 1
ATOM 1435 C CA . GLN A 1 176 ? -13.687 -5.399 12.538 1.00 88.06 176 GLN A CA 1
ATOM 1436 C C . GLN A 1 176 ? -15.055 -5.003 11.977 1.00 88.06 176 GLN A C 1
ATOM 1438 O O . GLN A 1 176 ? -15.724 -4.190 12.600 1.00 88.06 176 GLN A O 1
ATOM 1443 N N . LYS A 1 177 ? -15.474 -5.562 10.835 1.00 80.81 177 LYS A N 1
ATOM 1444 C CA . LYS A 1 177 ? -16.781 -5.269 10.220 1.00 80.81 177 LYS A CA 1
ATOM 1445 C C . LYS A 1 177 ? -17.962 -5.925 10.933 1.00 80.81 177 LYS A C 1
ATOM 1447 O O . LYS A 1 177 ? -19.090 -5.490 10.743 1.00 80.81 177 LYS A O 1
ATOM 1452 N N . VAL A 1 178 ? -17.711 -6.996 11.683 1.00 75.12 178 VAL A N 1
ATOM 1453 C CA . VAL A 1 178 ? -18.748 -7.769 12.388 1.00 75.12 178 VAL A CA 1
ATOM 1454 C C . VAL A 1 178 ? -19.110 -7.150 13.750 1.00 75.12 178 VAL A C 1
ATOM 1456 O O . VAL A 1 178 ? -20.151 -7.489 14.306 1.00 75.12 178 VAL A O 1
ATOM 1459 N N . LYS A 1 179 ? -18.272 -6.255 14.291 1.00 54.53 179 LYS A N 1
ATOM 1460 C CA . LYS A 1 179 ? -18.543 -5.513 15.533 1.00 54.53 179 LYS A CA 1
ATOM 1461 C C . LYS A 1 179 ? -19.398 -4.279 15.289 1.00 54.53 179 LYS A C 1
ATOM 1463 O O . LYS A 1 179 ? -20.231 -4.005 16.177 1.00 54.53 179 LYS A O 1
#

Sequence (179 aa):
MAVCIGPRGWFCYWFINNKKKERRAEHSLVFEGHALVQSGKLCYIHVMTMMKRFYKSLWVALMLGVLSCASTPPVIEEGLSPMELTQRAQEAMDRYDYTTAIRYYEAMLERFPANRSVWCEATYGIAFIQYKQKKYDASAQRFRELLKAYEGPDGDLLPQQYRVLGEKVLGRIELQKVK